Protein AF-A0AA88RPY9-F1 (afdb_monomer)

Mean predicted aligned error: 11.51 Å

Foldseek 3Di:
DCVVVVVPPPPVVVVVVVCCCVPPVVNCPVPPPVPQDPVNVVVVVCVQCVVVDDPPDDPVNSVVVVVVVVVVVVVVVVVQLVVQVVAFDDQPDPPALALVQLSQWFRNVVSVVVSVQQVQLVQKDFPDWDDDDPDIDTDIDHPPDDDDDDCPLADGSPNSNCCCPVVVPSYDPVVSRDLCGTSPDDD

Solvent-accessible surface area (backbone atoms only — not comparable to full-atom values): 11335 Å² total; per-residue (Å²): 104,55,78,78,68,68,44,84,80,38,67,66,58,53,54,52,58,73,46,33,69,78,75,38,68,86,65,39,73,88,52,91,52,88,88,58,47,74,66,55,52,52,50,52,49,40,74,72,48,53,90,73,66,53,98,85,61,51,72,67,57,50,49,54,53,48,54,56,49,55,51,51,52,51,54,49,49,53,51,52,51,51,55,36,71,75,49,66,58,90,68,91,63,78,89,41,41,37,57,59,40,39,34,72,45,30,24,45,72,55,30,53,53,44,51,51,27,45,60,61,16,70,70,48,40,80,77,47,77,49,73,62,88,94,45,76,47,74,43,70,51,68,91,67,72,95,70,85,79,76,87,80,71,60,69,48,26,67,59,44,33,44,37,52,67,78,67,54,43,52,53,71,62,66,95,62,59,50,60,86,51,28,66,82,42,82,128

Secondary structure (DSSP, 8-state):
-TTTTT-TT-HHHHHHHHTHHHH-GGGGTTS--TT--HHHHHHHHHHHHGGG--TT--HHHHHHHHHHHHHHHHHHHHHHHHHHHH-PPPPS-TT-HHHHHHHHHB-HHHHHHHHHHHHHHTT-EEEEEEEETTEEEEEEE-SS--------SS--HHHHHHHHHTS--SS--GGG--GGGBTT---

Structure (mmCIF, N/CA/C/O backbone):
data_AF-A0AA88RPY9-F1
#
_entry.id   AF-A0AA88RPY9-F1
#
loop_
_atom_site.group_PDB
_atom_site.id
_atom_site.type_symbol
_atom_site.label_atom_id
_atom_site.label_alt_id
_atom_site.label_comp_id
_atom_site.label_asym_id
_atom_site.label_entity_id
_atom_site.label_seq_id
_atom_site.pdbx_PDB_ins_code
_atom_site.Cartn_x
_atom_site.Cartn_y
_atom_site.Cartn_z
_atom_site.occupancy
_atom_site.B_iso_or_equiv
_atom_site.auth_seq_id
_atom_site.auth_comp_id
_atom_site.auth_asym_id
_atom_site.auth_atom_id
_atom_site.pdbx_PDB_model_num
ATOM 1 N N . MET A 1 1 ? 1.040 -33.171 31.903 1.00 69.06 1 MET A N 1
ATOM 2 C CA . MET A 1 1 ? 0.715 -31.790 32.342 1.00 69.06 1 MET A CA 1
ATOM 3 C C . MET A 1 1 ? -0.452 -31.702 33.332 1.00 69.06 1 MET A C 1
ATOM 5 O O . MET A 1 1 ? -0.169 -31.391 34.475 1.00 69.06 1 MET A O 1
ATOM 9 N N . ILE A 1 2 ? -1.731 -31.933 32.985 1.00 79.75 2 ILE A N 1
ATOM 10 C CA . ILE A 1 2 ? -2.819 -31.828 33.995 1.00 79.75 2 ILE A CA 1
ATOM 11 C C . ILE A 1 2 ? -2.708 -32.941 35.048 1.00 79.75 2 ILE A C 1
ATOM 13 O O . ILE A 1 2 ? -2.614 -32.634 36.234 1.00 79.75 2 ILE A O 1
ATOM 17 N N . ASP A 1 3 ? -2.600 -34.192 34.604 1.00 80.69 3 ASP A N 1
ATOM 18 C CA . ASP A 1 3 ? -2.483 -35.360 35.493 1.00 80.69 3 ASP A CA 1
ATOM 19 C C . ASP A 1 3 ? -1.131 -35.376 36.229 1.00 80.69 3 ASP A C 1
ATOM 21 O O . ASP A 1 3 ? -1.032 -35.650 37.420 1.00 80.69 3 ASP A O 1
ATOM 25 N N . GLU A 1 4 ? -0.075 -34.983 35.515 1.00 84.25 4 GLU A N 1
ATOM 26 C CA . GLU A 1 4 ? 1.308 -34.921 36.007 1.00 84.25 4 GLU A CA 1
ATOM 27 C C . GLU A 1 4 ? 1.500 -33.926 37.162 1.00 84.25 4 GLU A C 1
ATOM 29 O O . GLU A 1 4 ? 2.254 -34.198 38.092 1.00 84.25 4 GLU A O 1
ATOM 34 N N . TYR A 1 5 ? 0.783 -32.796 37.135 1.00 85.75 5 TYR A N 1
ATOM 35 C CA . TYR A 1 5 ? 0.825 -31.780 38.192 1.00 85.75 5 TYR A CA 1
ATOM 36 C C . TYR A 1 5 ? -0.418 -31.795 39.100 1.00 85.75 5 TYR A C 1
ATOM 38 O O . TYR A 1 5 ? -0.556 -30.910 39.944 1.00 85.75 5 TYR A O 1
ATOM 46 N N . LYS A 1 6 ? -1.316 -32.784 38.960 1.00 84.25 6 LYS A N 1
ATOM 47 C CA . LYS A 1 6 ? -2.564 -32.924 39.742 1.00 84.25 6 LYS A CA 1
ATOM 48 C C . LYS A 1 6 ? -3.435 -31.660 39.727 1.00 84.25 6 LYS A C 1
ATOM 50 O O . LYS A 1 6 ? -3.949 -31.214 40.752 1.00 84.25 6 LYS A O 1
ATOM 55 N N . LEU A 1 7 ? -3.580 -31.055 38.551 1.00 84.56 7 LEU A N 1
ATOM 56 C CA . LEU A 1 7 ? -4.234 -29.753 38.360 1.00 84.56 7 LEU A CA 1
ATOM 57 C C . LEU A 1 7 ? -5.724 -29.846 37.995 1.00 84.56 7 LEU A C 1
ATOM 59 O O . LEU A 1 7 ? -6.340 -28.836 37.663 1.00 84.56 7 LEU A O 1
ATOM 63 N N . GLU A 1 8 ? -6.305 -31.039 38.076 1.00 82.69 8 GLU A N 1
ATOM 64 C CA . GLU A 1 8 ? -7.667 -31.365 37.633 1.00 82.69 8 GLU A CA 1
ATOM 65 C C . GLU A 1 8 ? -8.750 -30.480 38.275 1.00 82.69 8 GLU A C 1
ATOM 67 O O . GLU A 1 8 ? -9.701 -30.081 37.610 1.00 82.69 8 GLU A O 1
ATOM 72 N N . ASN A 1 9 ? -8.560 -30.090 39.541 1.00 85.75 9 ASN A N 1
ATOM 73 C CA . ASN A 1 9 ? -9.503 -29.256 40.299 1.00 85.75 9 ASN A CA 1
ATOM 74 C C . ASN A 1 9 ? -9.076 -27.785 40.409 1.00 85.75 9 ASN A C 1
ATOM 76 O O . ASN A 1 9 ? -9.630 -27.022 41.205 1.00 85.75 9 ASN A O 1
ATOM 80 N N . ASN A 1 10 ? -8.071 -27.356 39.642 1.00 89.75 10 ASN A N 1
ATOM 81 C CA . ASN A 1 10 ? -7.647 -25.967 39.665 1.00 89.75 10 ASN A CA 1
ATOM 82 C C . ASN A 1 10 ? -8.685 -25.091 38.944 1.00 89.75 10 ASN A C 1
ATOM 84 O O . ASN A 1 10 ? -8.818 -25.116 37.719 1.00 89.75 10 ASN A O 1
ATOM 88 N N . SER A 1 11 ? -9.397 -24.273 39.718 1.00 89.25 11 SER A N 1
ATOM 89 C CA . SER A 1 11 ? -10.488 -23.425 39.226 1.00 89.25 11 SER A CA 1
ATOM 90 C C . SER A 1 11 ? -10.065 -22.436 38.135 1.00 89.25 11 SER A C 1
ATOM 92 O O . SER A 1 11 ? -10.875 -22.086 37.277 1.00 89.25 11 SER A O 1
ATOM 94 N N . TRP A 1 12 ? -8.805 -21.992 38.130 1.00 87.88 12 TRP A N 1
ATOM 95 C CA . TRP A 1 12 ? -8.283 -21.105 37.094 1.00 87.88 12 TRP A CA 1
ATOM 96 C C . TRP A 1 12 ? -8.074 -21.849 35.771 1.00 87.88 12 TRP A C 1
ATOM 98 O O . TRP A 1 12 ? -8.478 -21.351 34.721 1.00 87.88 12 TRP A O 1
ATOM 108 N N . ILE A 1 13 ? -7.524 -23.067 35.817 1.00 86.44 13 ILE A N 1
ATOM 109 C CA . ILE A 1 13 ? -7.305 -23.902 34.624 1.00 86.44 13 ILE A CA 1
ATOM 110 C C . ILE A 1 13 ? -8.634 -24.338 34.013 1.00 86.44 13 ILE A C 1
ATOM 112 O O . ILE A 1 13 ? -8.789 -24.271 32.794 1.00 86.44 13 ILE A O 1
ATOM 116 N N . LEU A 1 14 ? -9.612 -24.705 34.843 1.00 88.25 14 LEU A N 1
ATOM 117 C CA . LEU A 1 14 ? -10.955 -25.051 34.380 1.00 88.25 14 LEU A CA 1
ATOM 118 C C . LEU A 1 14 ? -11.614 -23.872 33.647 1.00 88.25 14 LEU A C 1
ATOM 120 O O . LEU A 1 14 ? -12.030 -24.024 32.500 1.00 88.25 14 LEU A O 1
ATOM 124 N N . LYS A 1 15 ? -11.590 -22.663 34.226 1.00 88.75 15 LYS A N 1
ATOM 125 C CA . LYS A 1 15 ? -12.103 -21.443 33.568 1.00 88.75 15 LYS A CA 1
ATOM 126 C C . LYS A 1 15 ? -11.349 -21.092 32.280 1.00 88.75 15 LYS A C 1
ATOM 128 O O . LYS A 1 15 ? -11.940 -20.642 31.292 1.00 88.75 15 LYS A O 1
ATOM 133 N N . LEU A 1 16 ? -10.030 -21.286 32.260 1.00 86.25 16 LEU A N 1
ATOM 134 C CA . LEU A 1 16 ? -9.221 -21.067 31.062 1.00 86.25 16 LEU A CA 1
ATOM 135 C C . LEU A 1 16 ? -9.613 -22.056 29.952 1.00 86.25 16 LEU A C 1
ATOM 137 O O . LEU A 1 16 ? -9.784 -21.655 28.800 1.00 86.25 16 LEU A O 1
ATOM 141 N N . TYR A 1 17 ? -9.822 -23.325 30.302 1.00 85.94 17 TYR A N 1
ATOM 142 C CA . TYR A 1 17 ? -10.252 -24.367 29.376 1.00 85.94 17 TYR A CA 1
ATOM 143 C C . TYR A 1 17 ? -11.687 -24.153 28.872 1.00 85.94 17 TYR A C 1
ATOM 145 O O . TYR A 1 17 ? -11.955 -24.322 27.681 1.00 85.94 17 TYR A O 1
ATOM 153 N N . GLU A 1 18 ? -12.617 -23.719 29.723 1.00 89.44 18 GLU A N 1
ATOM 154 C CA . GLU A 1 18 ? -13.978 -23.332 29.322 1.00 89.44 18 GLU A CA 1
ATOM 155 C C . GLU A 1 18 ? -13.965 -22.208 28.277 1.00 89.44 18 GLU A C 1
ATOM 157 O O . GLU A 1 18 ? -14.718 -22.239 27.305 1.00 89.44 18 GLU A O 1
ATOM 162 N N . SER A 1 19 ? -13.049 -21.247 28.417 1.00 86.81 19 SER A N 1
ATOM 163 C CA . SER A 1 19 ? -12.909 -20.124 27.485 1.00 86.81 19 SER A CA 1
ATOM 164 C C . SER A 1 19 ? -12.065 -20.422 26.238 1.00 86.81 19 SER A C 1
ATOM 166 O O . SER A 1 19 ? -11.853 -19.512 25.434 1.00 86.81 19 SER A O 1
ATOM 168 N N . ARG A 1 20 ? -11.623 -21.673 26.017 1.00 88.44 20 ARG A N 1
ATOM 169 C CA . ARG A 1 20 ? -10.714 -22.064 24.914 1.00 88.44 20 ARG A CA 1
ATOM 170 C C . ARG A 1 20 ? -11.173 -21.633 23.524 1.00 88.44 20 ARG A C 1
ATOM 172 O O . ARG A 1 20 ? -10.336 -21.280 22.702 1.00 88.44 20 ARG A O 1
ATOM 179 N N . LEU A 1 21 ? -12.484 -21.574 23.282 1.00 80.88 21 LEU A N 1
ATOM 180 C CA . LEU A 1 21 ? -13.053 -21.099 22.013 1.00 80.88 21 LEU A CA 1
ATOM 181 C C . LEU A 1 21 ? -12.688 -19.636 21.696 1.00 80.88 21 LEU A C 1
ATOM 183 O O . LEU A 1 21 ? -12.718 -19.233 20.540 1.00 80.88 21 LEU A O 1
ATOM 187 N N . LYS A 1 22 ? -12.344 -18.832 22.710 1.00 78.69 22 LYS A N 1
ATOM 188 C CA . LYS A 1 22 ? -12.042 -17.400 22.562 1.00 78.69 22 LYS A CA 1
ATOM 189 C C . LYS A 1 22 ? -10.572 -17.109 22.260 1.00 78.69 22 LYS A C 1
ATOM 191 O O . LYS A 1 22 ? -10.276 -16.040 21.737 1.00 78.69 22 LYS A O 1
ATOM 196 N N . TRP A 1 23 ? -9.652 -18.004 22.623 1.00 74.75 23 TRP A N 1
ATOM 197 C CA . TRP A 1 23 ? -8.209 -17.719 22.587 1.00 74.75 23 TRP A CA 1
ATOM 198 C C . TRP A 1 23 ? -7.362 -18.797 21.903 1.00 74.75 23 TRP A C 1
ATOM 200 O O . TRP A 1 23 ? -6.258 -18.499 21.448 1.00 74.75 23 TRP A O 1
ATOM 210 N N . CYS A 1 24 ? -7.838 -20.040 21.808 1.00 80.12 24 CYS A N 1
ATOM 211 C CA . CYS A 1 24 ? -7.073 -21.118 21.195 1.00 80.12 24 CYS A CA 1
ATOM 212 C C . CYS A 1 24 ? -7.277 -21.125 19.673 1.00 80.12 24 CYS A C 1
ATOM 214 O O . CYS A 1 24 ? -8.382 -21.318 19.168 1.00 80.12 24 CYS A O 1
ATOM 216 N N . VAL A 1 25 ? -6.169 -20.962 18.945 1.00 73.31 25 VAL A N 1
ATOM 217 C CA . VAL A 1 25 ? -6.135 -20.813 17.478 1.00 73.31 25 VAL A CA 1
ATOM 218 C C . VAL A 1 25 ? -6.762 -22.006 16.744 1.00 73.31 25 VAL A C 1
ATOM 220 O O . VAL A 1 25 ? -7.346 -21.847 15.676 1.00 73.31 25 VAL A O 1
ATOM 223 N N . VAL A 1 26 ? -6.679 -23.212 17.317 1.00 79.62 26 VAL A N 1
ATOM 224 C CA . VAL A 1 26 ? -7.249 -24.431 16.715 1.00 79.62 26 VAL A CA 1
ATOM 225 C C . VAL A 1 26 ? -8.770 -24.335 16.580 1.00 79.62 26 VAL A C 1
ATOM 227 O O . VAL A 1 26 ? -9.312 -24.824 15.592 1.00 79.62 26 VAL A O 1
ATOM 230 N N . PHE A 1 27 ? -9.441 -23.664 17.521 1.00 79.00 27 PHE A N 1
ATOM 231 C CA . PHE A 1 27 ? -10.893 -23.469 17.509 1.00 79.00 27 PHE A CA 1
ATOM 232 C C . PHE A 1 27 ? -11.326 -22.181 16.796 1.00 79.00 27 PHE A C 1
ATOM 234 O O . PHE A 1 27 ? -12.518 -21.958 16.624 1.00 79.00 27 PHE A O 1
ATOM 241 N N . SER A 1 28 ? -10.385 -21.336 16.362 1.00 71.00 28 SER A N 1
ATOM 242 C CA . SER A 1 28 ? -10.676 -20.099 15.627 1.00 71.00 28 SER A CA 1
ATOM 243 C C . SER A 1 28 ? -10.513 -20.245 14.112 1.00 71.00 28 SER A C 1
ATOM 245 O O . SER A 1 28 ? -10.478 -19.234 13.415 1.00 71.00 28 SER A O 1
ATOM 247 N N . LYS A 1 29 ? -10.362 -21.473 13.595 1.00 68.69 29 LYS A N 1
ATOM 248 C CA . LYS A 1 29 ? -10.167 -21.732 12.157 1.00 68.69 29 LYS A CA 1
ATOM 249 C C . LYS A 1 29 ? -11.361 -21.295 11.307 1.00 68.69 29 LYS A C 1
ATOM 251 O O . LYS A 1 29 ? -11.157 -20.831 10.192 1.00 68.69 29 LYS A O 1
ATOM 256 N N . ASP A 1 30 ? -12.565 -21.372 11.866 1.00 73.75 30 ASP A N 1
ATOM 257 C CA . ASP A 1 30 ? -13.802 -20.943 11.202 1.00 73.75 30 ASP A CA 1
ATOM 258 C C . ASP A 1 30 ? -14.102 -19.447 11.420 1.00 73.75 30 ASP A C 1
ATOM 260 O O . ASP A 1 30 ? -15.051 -18.898 10.861 1.00 73.75 30 ASP A O 1
ATOM 264 N N . THR A 1 31 ? -13.276 -18.755 12.212 1.00 67.31 31 THR A N 1
ATOM 265 C CA . THR A 1 31 ? -13.424 -17.326 12.493 1.00 67.31 31 THR A CA 1
ATOM 266 C C . THR A 1 31 ? -12.560 -16.520 11.531 1.00 67.31 31 THR A C 1
ATOM 268 O O . THR A 1 31 ? -11.331 -16.492 11.638 1.00 67.31 31 THR A O 1
ATOM 271 N N . PHE A 1 32 ? -13.198 -15.800 10.606 1.00 67.88 32 PHE A N 1
ATOM 272 C CA . PHE A 1 32 ? -12.497 -14.878 9.715 1.00 67.88 32 PHE A CA 1
ATOM 273 C C . PHE A 1 32 ? -11.824 -13.756 10.522 1.00 67.88 32 PHE A C 1
ATOM 275 O O . PHE A 1 32 ? -12.485 -12.873 11.065 1.00 67.88 32 PHE A O 1
ATOM 282 N N . SER A 1 33 ? -10.493 -13.790 10.599 1.00 63.19 33 SER A N 1
ATOM 283 C CA . SER A 1 33 ? -9.681 -12.789 11.307 1.00 63.19 33 SER A CA 1
ATOM 284 C C . SER A 1 33 ? -8.894 -11.870 10.371 1.00 63.19 33 SER A C 1
ATOM 286 O O . SER A 1 33 ? -8.179 -10.996 10.852 1.00 63.19 33 SER A O 1
ATOM 288 N N . ALA A 1 34 ? -9.034 -12.036 9.048 1.00 60.97 34 ALA A N 1
ATOM 289 C CA . ALA A 1 34 ? -8.303 -11.279 8.026 1.00 60.97 34 ALA A CA 1
ATOM 290 C C . ALA A 1 34 ? -6.771 -11.241 8.250 1.00 60.97 34 ALA A C 1
ATOM 292 O O . ALA A 1 34 ? -6.135 -10.219 7.994 1.00 60.97 34 ALA A O 1
ATOM 293 N N . ASP A 1 35 ? -6.192 -12.330 8.772 1.00 61.19 35 ASP A N 1
ATOM 294 C CA . ASP A 1 35 ? -4.792 -12.436 9.228 1.00 61.19 35 ASP A CA 1
ATOM 295 C C . ASP A 1 35 ? -4.384 -11.437 10.330 1.00 61.19 35 ASP A C 1
ATOM 297 O O . ASP A 1 35 ? -3.201 -11.282 10.643 1.00 61.19 35 ASP A O 1
ATOM 301 N N . ILE A 1 36 ? -5.349 -10.767 10.966 1.00 64.31 36 ILE A N 1
ATOM 302 C CA . ILE A 1 36 ? -5.101 -9.821 12.049 1.00 64.31 36 ILE A CA 1
ATOM 303 C C . ILE A 1 36 ? -4.972 -10.602 13.355 1.00 64.31 36 ILE A C 1
ATOM 305 O O . ILE A 1 36 ? -5.954 -11.056 13.949 1.00 64.31 36 ILE A O 1
ATOM 309 N N . ARG A 1 37 ? -3.738 -10.728 13.845 1.00 64.75 37 ARG A N 1
ATOM 310 C CA . ARG A 1 37 ? -3.463 -11.359 15.144 1.00 64.75 37 ARG A CA 1
ATOM 311 C C . ARG A 1 37 ? -4.037 -10.520 16.290 1.00 64.75 37 ARG A C 1
ATOM 313 O O . ARG A 1 37 ? -4.076 -9.294 16.209 1.00 64.75 37 ARG A O 1
ATOM 320 N N . SER A 1 38 ? -4.416 -11.162 17.399 1.00 65.81 38 SER A N 1
ATOM 321 C CA . SER A 1 38 ? -4.936 -10.469 18.593 1.00 65.81 38 SER A CA 1
ATOM 322 C C . SER A 1 38 ? -4.002 -9.358 19.090 1.00 65.81 38 SER A C 1
ATOM 324 O O . SER A 1 38 ? -4.468 -8.265 19.401 1.00 65.81 38 SER A O 1
ATOM 326 N N . THR A 1 39 ? -2.687 -9.592 19.065 1.00 68.31 39 THR A N 1
ATOM 327 C CA . THR A 1 39 ? -1.674 -8.595 19.440 1.00 68.31 39 THR A CA 1
ATOM 328 C C . THR A 1 39 ? -1.630 -7.414 18.474 1.00 68.31 39 THR A C 1
ATOM 330 O O . THR A 1 39 ? -1.549 -6.276 18.916 1.00 68.31 39 THR A O 1
ATOM 333 N N . GLN A 1 40 ? -1.791 -7.641 17.166 1.00 61.81 40 GLN A N 1
ATOM 334 C CA . GLN A 1 40 ? -1.867 -6.558 16.178 1.00 61.81 40 GLN A CA 1
ATOM 335 C C . GLN A 1 40 ? -3.126 -5.702 16.361 1.00 61.81 40 GLN A C 1
ATOM 337 O O . GLN A 1 40 ? -3.080 -4.497 16.125 1.00 61.81 40 GLN A O 1
ATOM 342 N N . ARG A 1 41 ? -4.245 -6.288 16.820 1.00 65.19 41 ARG A N 1
ATOM 343 C CA . ARG A 1 41 ? -5.462 -5.526 17.151 1.00 65.19 41 ARG A CA 1
ATOM 344 C C . ARG A 1 41 ? -5.221 -4.582 18.325 1.00 65.19 41 ARG A C 1
ATOM 346 O O . ARG A 1 41 ? -5.573 -3.407 18.227 1.00 65.19 41 ARG A O 1
ATOM 353 N N . SER A 1 42 ? -4.619 -5.074 19.411 1.00 70.94 42 SER A N 1
ATOM 354 C CA . SER A 1 42 ? -4.296 -4.233 20.567 1.00 70.94 42 SER A CA 1
ATOM 355 C C . SER A 1 42 ? -3.203 -3.222 20.238 1.00 70.94 42 SER A C 1
ATOM 357 O O . SER A 1 42 ? -3.335 -2.078 20.637 1.00 70.94 42 SER A O 1
ATOM 359 N N . GLU A 1 43 ? -2.183 -3.587 19.457 1.00 74.88 43 GLU A N 1
ATOM 360 C CA . GLU A 1 43 ? -1.124 -2.673 19.006 1.00 74.88 43 GLU A CA 1
ATOM 361 C C . GLU A 1 43 ? -1.674 -1.560 18.114 1.00 74.88 43 GLU A C 1
ATOM 363 O O . GLU A 1 43 ? -1.339 -0.401 18.318 1.00 74.88 43 GLU A O 1
ATOM 368 N N . SER A 1 44 ? -2.545 -1.883 17.154 1.00 72.25 44 SER A N 1
ATOM 369 C CA . SER A 1 44 ? -3.172 -0.884 16.284 1.00 72.25 44 SER A CA 1
ATOM 370 C C . SER A 1 44 ? -4.093 0.040 17.070 1.00 72.25 44 SER A C 1
ATOM 372 O O . SER A 1 44 ? -4.062 1.247 16.860 1.00 72.25 44 SER A O 1
ATOM 374 N N . THR A 1 45 ? -4.915 -0.518 17.962 1.00 71.38 45 THR A N 1
ATOM 375 C CA . THR A 1 45 ? -5.814 0.274 18.811 1.00 71.38 45 THR A CA 1
ATOM 376 C C . THR A 1 45 ? -4.990 1.167 19.733 1.00 71.38 45 THR A C 1
ATOM 378 O O . THR A 1 45 ? -5.200 2.373 19.769 1.00 71.38 45 THR A O 1
ATOM 381 N N . ASN A 1 46 ? -3.977 0.614 20.398 1.00 75.19 46 ASN A N 1
ATOM 382 C CA . ASN A 1 46 ? -3.091 1.388 21.253 1.00 75.19 46 ASN A CA 1
ATOM 383 C C . ASN A 1 46 ? -2.378 2.474 20.444 1.00 75.19 46 ASN A C 1
ATOM 385 O O . ASN A 1 46 ? -2.460 3.627 20.807 1.00 75.19 46 ASN A O 1
ATOM 389 N N . ASN A 1 47 ? -1.808 2.176 19.279 1.00 79.50 47 ASN A N 1
ATOM 390 C CA . ASN A 1 47 ? -1.151 3.183 18.442 1.00 79.50 47 ASN A CA 1
ATOM 391 C C . ASN A 1 47 ? -2.083 4.329 17.996 1.00 79.50 47 ASN A C 1
ATOM 393 O O . ASN A 1 47 ? -1.613 5.432 17.749 1.00 79.50 47 ASN A O 1
ATOM 397 N N . VAL A 1 48 ? -3.391 4.084 17.874 1.00 77.50 48 VAL A N 1
ATOM 398 C CA . VAL A 1 48 ? -4.371 5.135 17.551 1.00 77.50 48 VAL A CA 1
ATOM 399 C C . VAL A 1 48 ? -4.753 5.953 18.788 1.00 77.50 48 VAL A C 1
ATOM 401 O O . VAL A 1 48 ? -4.918 7.164 18.679 1.00 77.50 48 VAL A O 1
ATOM 404 N N . PHE A 1 49 ? -4.903 5.316 19.953 1.00 78.50 49 PHE A N 1
ATOM 405 C CA . PHE A 1 49 ? -5.486 5.933 21.155 1.00 78.50 49 PHE A CA 1
ATOM 406 C C . PHE A 1 49 ? -4.479 6.228 22.281 1.00 78.50 49 PHE A C 1
ATOM 408 O O . PHE A 1 49 ? -4.853 6.828 23.287 1.00 78.50 49 PHE A O 1
ATOM 415 N N . GLN A 1 50 ? -3.211 5.848 22.127 1.00 76.88 50 GLN A N 1
ATOM 416 C CA . GLN A 1 50 ? -2.169 5.971 23.153 1.00 76.88 50 GLN A CA 1
ATOM 417 C C . GLN A 1 50 ? -1.913 7.431 23.528 1.00 76.88 50 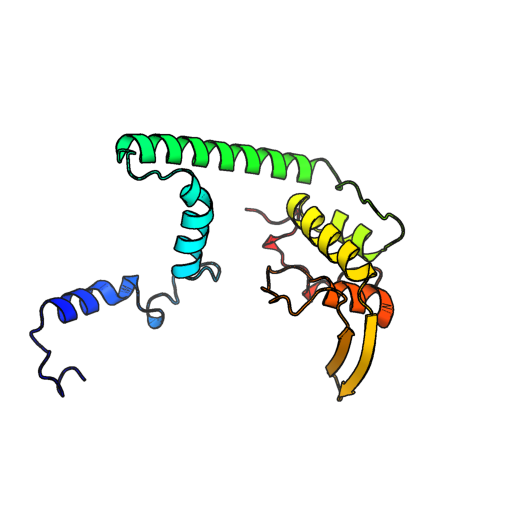GLN A C 1
ATOM 419 O O . GLN A 1 50 ? -1.754 7.725 24.709 1.00 76.88 50 GLN A O 1
ATOM 424 N N . ASP A 1 51 ? -1.976 8.344 22.558 1.00 73.88 51 ASP A N 1
ATOM 425 C CA . ASP A 1 51 ? -1.754 9.777 22.789 1.00 73.88 51 ASP A CA 1
ATOM 426 C C . ASP A 1 51 ? -2.974 10.494 23.395 1.00 73.88 51 ASP A C 1
ATOM 428 O O . ASP A 1 51 ? -2.879 11.651 23.797 1.00 73.88 51 ASP A O 1
ATOM 432 N N . MET A 1 52 ? -4.133 9.828 23.474 1.00 74.62 52 MET A N 1
ATOM 433 C CA . MET A 1 52 ? -5.338 10.394 24.097 1.00 74.62 52 MET A CA 1
ATOM 434 C C . MET A 1 52 ? -5.415 10.113 25.592 1.00 74.62 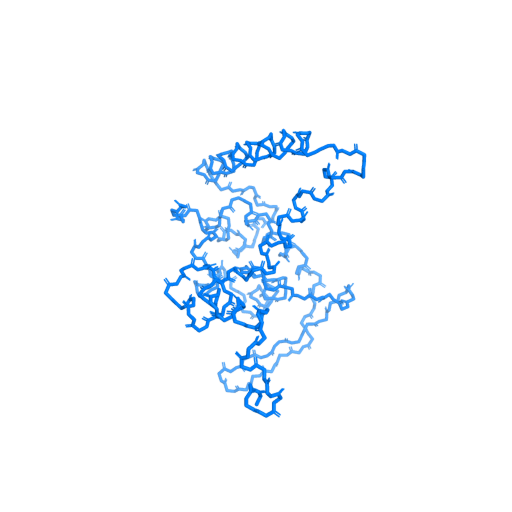52 MET A C 1
ATOM 436 O O . MET A 1 52 ? -6.117 10.816 26.313 1.00 74.62 52 MET A O 1
ATOM 440 N N . ALA A 1 53 ? -4.743 9.063 26.060 1.00 73.50 53 ALA A N 1
ATOM 441 C CA . ALA A 1 53 ? -4.830 8.637 27.442 1.00 73.50 53 ALA A CA 1
ATOM 442 C C . ALA A 1 53 ? -3.794 9.373 28.301 1.00 73.50 53 ALA A C 1
ATOM 444 O O . ALA A 1 53 ? -2.591 9.165 28.153 1.00 73.50 53 ALA A O 1
ATOM 445 N N . CYS A 1 54 ? -4.249 10.191 29.252 1.00 78.75 54 CYS A N 1
ATOM 446 C CA . CYS A 1 54 ? -3.398 10.699 30.327 1.00 78.75 54 CYS A CA 1
ATOM 447 C C . CYS A 1 54 ? -3.822 10.103 31.677 1.00 78.75 54 CYS A C 1
ATOM 449 O O . CYS A 1 54 ? -4.972 9.707 31.865 1.00 78.75 54 CYS A O 1
ATOM 451 N N . LYS A 1 55 ? -2.888 10.035 32.636 1.00 75.81 55 LYS A N 1
ATOM 452 C CA . LYS A 1 55 ? -3.112 9.385 33.943 1.00 75.81 55 LYS A CA 1
ATOM 453 C C . LYS A 1 55 ? -4.240 10.015 34.768 1.00 75.81 55 LYS A C 1
ATOM 455 O O . LYS A 1 55 ? -4.744 9.368 35.676 1.00 75.81 55 LYS A O 1
ATOM 460 N N . THR A 1 56 ? -4.599 11.264 34.481 1.00 85.00 56 THR A N 1
ATOM 461 C CA . THR A 1 56 ? -5.645 12.008 35.194 1.00 85.00 56 THR A CA 1
ATOM 462 C C . THR A 1 56 ? -7.009 11.932 34.511 1.00 85.00 56 THR A C 1
ATOM 464 O O . THR A 1 56 ? -7.960 12.500 35.034 1.00 85.00 56 THR A O 1
ATOM 467 N N . MET A 1 57 ? -7.119 11.265 33.358 1.00 87.75 57 MET A N 1
ATOM 468 C CA . MET A 1 57 ? -8.366 11.190 32.604 1.00 87.75 57 MET A CA 1
ATOM 469 C C . MET A 1 57 ? -9.310 10.132 33.185 1.00 87.75 57 MET A C 1
ATOM 471 O O . MET A 1 57 ? -8.909 9.000 33.463 1.00 87.75 57 MET A O 1
ATOM 475 N N . THR A 1 58 ? -10.582 10.488 33.332 1.00 91.12 58 THR A N 1
ATOM 476 C CA . THR A 1 58 ? -11.642 9.566 33.748 1.00 91.12 58 THR A CA 1
ATOM 477 C C . THR A 1 58 ? -12.069 8.637 32.606 1.00 91.12 58 THR A C 1
ATOM 479 O O . THR A 1 58 ? -11.845 8.908 31.425 1.00 91.12 58 THR A O 1
ATOM 482 N N . LEU A 1 59 ? -12.735 7.527 32.941 1.00 88.69 59 LEU A N 1
ATOM 483 C CA . LEU A 1 59 ? -13.260 6.591 31.936 1.00 88.69 59 LEU A CA 1
ATOM 484 C C . LEU A 1 59 ? -14.324 7.225 31.027 1.00 88.69 59 LEU A C 1
ATOM 486 O O . LEU A 1 59 ? -14.397 6.894 29.845 1.00 88.69 59 LEU A O 1
ATOM 490 N N . THR A 1 60 ? -15.140 8.140 31.551 1.00 91.44 60 THR A N 1
ATOM 491 C CA . THR A 1 60 ? -16.164 8.847 30.769 1.00 91.44 60 THR A CA 1
ATOM 492 C C . THR A 1 60 ? -15.538 9.818 29.774 1.00 91.44 60 THR A C 1
ATOM 494 O O . THR A 1 60 ? -15.955 9.862 28.618 1.00 91.44 60 THR A O 1
ATOM 497 N N . GLU A 1 61 ? -14.492 10.541 30.181 1.00 89.25 61 GLU A N 1
ATOM 498 C CA . GLU A 1 61 ? -13.711 11.397 29.280 1.00 89.25 61 GLU A CA 1
ATOM 499 C C . GLU A 1 61 ? -12.991 10.574 28.206 1.00 89.25 61 GLU A C 1
ATOM 501 O O . GLU A 1 61 ? -13.048 10.930 27.027 1.00 89.25 61 GLU A O 1
ATOM 506 N N . PHE A 1 62 ? -12.392 9.433 28.579 1.00 87.44 62 PHE A N 1
ATOM 507 C CA . PHE A 1 62 ? -11.804 8.497 27.615 1.00 87.44 62 PHE A CA 1
ATOM 508 C C . PHE A 1 62 ? -12.822 8.096 26.548 1.00 87.44 62 PHE A C 1
ATOM 510 O O . PHE A 1 62 ? -12.538 8.190 25.355 1.00 87.44 62 PHE A O 1
ATOM 517 N N . PHE A 1 63 ? -14.009 7.658 26.975 1.00 88.94 63 PHE A N 1
ATOM 518 C CA . PHE A 1 63 ? -15.043 7.171 26.069 1.00 88.94 63 PHE A CA 1
ATOM 519 C C . PHE A 1 63 ? -15.544 8.272 25.127 1.00 88.94 63 PHE A C 1
ATOM 521 O O . PHE A 1 63 ? -15.657 8.049 23.923 1.00 88.94 63 PHE A O 1
ATOM 528 N N . TYR A 1 64 ? -15.745 9.486 25.643 1.00 89.56 64 TYR A N 1
ATOM 529 C CA . TYR A 1 64 ? -16.110 10.643 24.828 1.00 89.56 64 TYR A CA 1
ATOM 530 C C . TYR A 1 64 ? -15.058 10.951 23.748 1.00 89.56 64 TYR A C 1
ATOM 532 O O . TYR A 1 64 ? -15.384 11.137 22.571 1.00 89.56 64 TYR A O 1
ATOM 540 N N . HIS A 1 65 ? -13.773 10.966 24.113 1.00 87.38 65 HIS A N 1
ATOM 541 C CA . HIS A 1 65 ? -12.688 11.179 23.154 1.00 87.38 65 HIS A CA 1
ATOM 542 C C . HIS A 1 65 ? -12.536 10.021 22.166 1.00 87.38 65 HIS A C 1
ATOM 544 O O . HIS A 1 65 ? -12.242 10.257 20.990 1.00 87.38 65 HIS A O 1
ATOM 550 N N . TYR A 1 66 ? -12.764 8.789 22.614 1.00 87.69 66 TYR A N 1
ATOM 551 C CA . TYR A 1 66 ? -12.768 7.605 21.768 1.00 87.69 66 TYR A CA 1
ATOM 552 C C . TYR A 1 66 ? -13.840 7.709 20.679 1.00 87.69 66 TYR A C 1
ATOM 554 O O . TYR A 1 66 ? -13.505 7.618 19.496 1.00 87.69 66 TYR A O 1
ATOM 562 N N . GLU A 1 67 ? -15.099 7.978 21.044 1.00 90.31 67 GLU A N 1
ATOM 563 C CA . GLU A 1 67 ? -16.191 8.129 20.074 1.00 90.31 67 GLU A CA 1
ATOM 564 C C . GLU A 1 67 ? -15.906 9.253 19.079 1.00 90.31 67 GLU A C 1
ATOM 566 O O . GLU A 1 67 ? -16.018 9.061 17.866 1.00 90.31 67 GLU A O 1
ATOM 571 N N . LYS A 1 68 ? -15.449 10.410 19.573 1.00 89.81 68 LYS A N 1
ATOM 572 C CA . LYS A 1 68 ? -15.103 11.549 18.719 1.00 89.81 68 LYS A CA 1
ATOM 573 C C . LYS A 1 68 ? -14.024 11.195 17.695 1.00 89.81 68 LYS A C 1
ATOM 575 O O . LYS A 1 68 ? -14.099 11.639 16.551 1.00 89.81 68 LYS A O 1
ATOM 580 N N . ASN A 1 69 ? -13.016 10.413 18.075 1.00 88.69 69 ASN A N 1
ATOM 581 C CA . ASN A 1 69 ? -11.981 9.983 17.138 1.00 88.69 69 ASN A CA 1
ATOM 582 C C . ASN A 1 69 ? -12.460 8.880 16.195 1.00 88.69 69 ASN A C 1
ATOM 584 O O . ASN A 1 69 ? -12.104 8.915 15.020 1.00 88.69 69 ASN A O 1
ATOM 588 N N . ALA A 1 70 ? -13.317 7.968 16.652 1.00 89.44 70 ALA A N 1
ATOM 589 C CA . ALA A 1 70 ? -13.937 6.973 15.784 1.00 89.44 70 ALA A CA 1
ATOM 590 C C . ALA A 1 70 ? -14.770 7.629 14.667 1.00 89.44 70 ALA A C 1
ATOM 592 O O . ALA A 1 70 ? -14.677 7.210 13.513 1.00 89.44 70 ALA A O 1
ATOM 593 N N . VAL A 1 71 ? -15.527 8.689 14.978 1.00 92.25 71 VAL A N 1
ATOM 594 C CA . VAL A 1 71 ? -16.259 9.483 13.974 1.00 92.25 71 VAL A CA 1
ATOM 595 C C . VAL A 1 71 ? -15.295 10.130 12.982 1.00 92.25 71 VAL A C 1
ATOM 597 O O . VAL A 1 71 ? -15.427 9.903 11.782 1.00 92.25 71 VAL A O 1
ATOM 600 N N . LYS A 1 72 ? -14.263 10.835 13.464 1.00 91.00 72 LYS A N 1
ATOM 601 C CA . LYS A 1 72 ? -13.247 11.452 12.591 1.00 91.00 72 LYS A CA 1
ATOM 602 C C . LYS A 1 72 ? -12.565 10.448 11.662 1.00 91.00 72 LYS A C 1
ATOM 604 O O . LYS A 1 72 ? -12.278 10.764 10.512 1.00 91.00 72 LYS A O 1
ATOM 609 N N . MET A 1 73 ? -12.274 9.241 12.151 1.00 88.38 73 MET A N 1
ATOM 610 C CA . MET A 1 73 ? -11.672 8.182 11.338 1.00 88.38 73 MET A CA 1
ATOM 611 C C . MET A 1 73 ? -12.602 7.746 10.202 1.00 88.38 73 MET A C 1
ATOM 613 O O . MET A 1 73 ? -12.131 7.585 9.080 1.00 88.38 73 MET A O 1
ATOM 617 N N . ARG A 1 74 ? -13.907 7.608 10.473 1.00 90.50 74 ARG A N 1
ATOM 618 C CA . ARG A 1 74 ? -14.916 7.280 9.452 1.00 90.50 74 ARG A CA 1
ATOM 619 C C . ARG A 1 74 ? -15.085 8.405 8.433 1.00 90.50 74 ARG A C 1
ATOM 621 O O . ARG A 1 74 ? -15.136 8.137 7.241 1.00 90.50 74 ARG A O 1
ATOM 628 N N . GLU A 1 75 ? -15.129 9.658 8.878 1.00 93.06 75 GLU A N 1
ATOM 629 C CA . GLU A 1 75 ? -15.203 10.820 7.979 1.00 93.06 75 GLU A CA 1
ATOM 630 C C . GLU A 1 75 ? -13.986 10.885 7.049 1.00 93.06 75 GLU A C 1
ATOM 632 O O . GLU A 1 75 ? -14.133 11.049 5.839 1.00 93.06 75 GLU A O 1
ATOM 637 N N . LYS A 1 76 ? -12.785 10.669 7.598 1.00 89.50 76 LYS A N 1
ATOM 638 C CA . LYS A 1 76 ? -11.544 10.609 6.820 1.00 89.50 76 LYS A CA 1
ATOM 639 C C . LYS A 1 76 ? -11.538 9.463 5.808 1.00 89.50 76 LYS A C 1
ATOM 641 O O . LYS A 1 76 ? -11.013 9.623 4.713 1.00 89.50 76 LYS A O 1
ATOM 646 N N . GLU A 1 77 ? -12.084 8.307 6.175 1.00 86.75 77 GLU A N 1
ATOM 647 C CA . GLU A 1 77 ? -12.234 7.169 5.265 1.00 86.75 77 GLU A CA 1
ATOM 648 C C . GLU A 1 77 ? -13.139 7.520 4.078 1.00 86.75 77 GLU A C 1
ATOM 650 O O . GLU A 1 77 ? -12.759 7.265 2.938 1.00 86.75 77 GLU A O 1
ATOM 655 N N . VAL A 1 78 ? -14.274 8.180 4.331 1.00 88.31 78 VAL A N 1
ATOM 656 C CA . VAL A 1 78 ? -15.187 8.652 3.276 1.00 88.31 78 VAL A CA 1
ATOM 657 C C . VAL A 1 78 ? -14.498 9.658 2.348 1.00 88.31 78 VAL A C 1
ATOM 659 O O . VAL A 1 78 ? -14.648 9.569 1.129 1.00 88.31 78 VAL A O 1
ATOM 662 N N . GLU A 1 79 ? -13.724 10.594 2.899 1.00 89.44 79 GLU A N 1
ATOM 663 C CA . GLU A 1 79 ? -12.945 11.563 2.118 1.00 89.44 79 GLU A CA 1
ATOM 664 C C . GLU A 1 79 ? -11.885 10.870 1.239 1.00 89.44 79 GLU A C 1
ATOM 666 O O . GLU A 1 79 ? -11.821 11.111 0.032 1.00 89.44 79 GLU A O 1
ATOM 671 N N . ASP A 1 80 ? -11.099 9.952 1.813 1.00 86.81 80 ASP A N 1
ATOM 672 C CA . ASP A 1 80 ? -10.067 9.194 1.091 1.00 86.81 80 ASP A CA 1
ATOM 673 C C . ASP A 1 80 ? -10.671 8.319 -0.036 1.00 86.81 80 ASP A C 1
ATOM 675 O O . ASP A 1 80 ? -10.059 8.160 -1.106 1.00 86.81 80 ASP A O 1
ATOM 679 N N . ASP A 1 81 ? -11.860 7.746 0.179 1.00 85.75 81 ASP A N 1
ATOM 680 C CA . ASP A 1 81 ? -12.593 6.958 -0.820 1.00 85.75 81 ASP A CA 1
ATOM 681 C C . ASP A 1 81 ? -13.120 7.846 -1.952 1.00 85.75 81 ASP A C 1
ATOM 683 O O . ASP A 1 81 ? -12.960 7.523 -3.137 1.00 85.75 81 ASP A O 1
ATOM 687 N N . PHE A 1 82 ? -13.677 9.005 -1.605 1.00 86.06 82 PHE A N 1
ATOM 688 C CA . PHE A 1 82 ? -14.147 9.997 -2.563 1.00 86.06 82 PHE A CA 1
ATOM 689 C C . PHE A 1 82 ? -13.018 10.514 -3.466 1.00 86.06 82 PHE A C 1
ATOM 691 O O . PHE A 1 82 ? -13.155 10.528 -4.695 1.00 86.06 82 PHE A O 1
ATOM 698 N N . ASP A 1 83 ? -11.867 10.858 -2.891 1.00 85.31 83 ASP A N 1
ATOM 699 C CA . ASP A 1 83 ? -10.677 11.273 -3.640 1.00 85.31 83 ASP A CA 1
ATOM 700 C C . ASP A 1 83 ? -10.149 10.154 -4.546 1.00 85.31 83 ASP A C 1
ATOM 702 O O . ASP A 1 83 ? -9.764 10.381 -5.703 1.00 85.31 83 ASP A O 1
ATOM 706 N N . SER A 1 84 ? -10.173 8.916 -4.047 1.00 85.69 84 SER A N 1
ATOM 707 C CA . SER A 1 84 ? -9.745 7.743 -4.809 1.00 85.69 84 SER A CA 1
ATOM 708 C C . SER A 1 84 ? -10.643 7.464 -6.016 1.00 85.69 84 SER A C 1
ATOM 710 O O . SER A 1 84 ? -10.121 7.048 -7.062 1.00 85.69 84 SER A O 1
ATOM 712 N N . ALA A 1 85 ? -11.945 7.738 -5.897 1.00 83.62 85 ALA A N 1
ATOM 713 C CA . ALA A 1 85 ? -12.934 7.609 -6.965 1.00 83.62 85 ALA A CA 1
ATOM 714 C C . ALA A 1 85 ? -12.836 8.731 -8.014 1.00 83.62 85 ALA A C 1
ATOM 716 O O . ALA A 1 85 ? -13.021 8.477 -9.204 1.00 83.62 85 ALA A O 1
ATOM 717 N N . ARG A 1 86 ? -12.496 9.960 -7.605 1.00 81.88 86 ARG A N 1
ATOM 718 C CA . ARG A 1 86 ? -12.459 11.136 -8.495 1.00 81.88 86 ARG A CA 1
ATOM 719 C C . ARG A 1 86 ? -11.347 11.124 -9.539 1.00 81.88 86 ARG A C 1
ATOM 721 O O . ARG A 1 86 ? -11.475 11.782 -10.569 1.00 81.88 86 ARG A O 1
ATOM 728 N N . GLY A 1 87 ? -10.249 10.405 -9.313 1.00 82.19 87 GLY A N 1
ATOM 729 C CA . GLY A 1 87 ? -9.175 10.368 -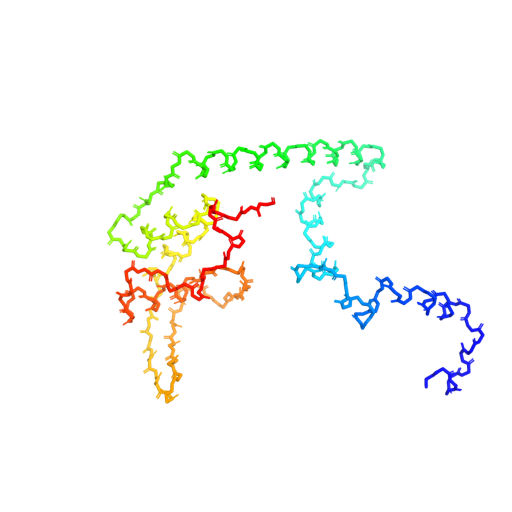10.303 1.00 82.19 87 GLY A CA 1
ATOM 730 C C . GLY A 1 87 ? -7.879 9.713 -9.853 1.00 82.19 87 GLY A C 1
ATOM 731 O O . GLY A 1 87 ? -7.792 9.043 -8.821 1.00 82.19 87 GLY A O 1
ATOM 732 N N . LYS A 1 88 ? -6.834 9.867 -10.675 1.00 82.62 88 LYS A N 1
ATOM 733 C CA . LYS A 1 88 ? -5.486 9.386 -10.346 1.00 82.62 88 LYS A CA 1
ATOM 734 C C . LYS A 1 88 ? -4.784 10.379 -9.412 1.00 82.62 88 LYS A C 1
ATOM 736 O O . LYS A 1 88 ? -4.861 11.582 -9.656 1.00 82.62 88 LYS A O 1
ATOM 741 N N . PRO A 1 89 ? -4.061 9.893 -8.391 1.00 86.75 89 PRO A N 1
ATOM 742 C CA . PRO A 1 89 ? -3.245 10.755 -7.550 1.00 86.75 89 PRO A CA 1
ATOM 743 C C . PRO A 1 89 ? -2.131 11.420 -8.369 1.00 86.75 89 PRO A C 1
ATOM 745 O O . PRO A 1 89 ? -1.669 10.888 -9.385 1.00 86.75 89 PRO A O 1
ATOM 748 N N . LYS A 1 90 ? -1.661 12.581 -7.904 1.00 85.56 90 LYS A N 1
ATOM 749 C CA . LYS A 1 90 ? -0.556 13.305 -8.540 1.00 85.56 90 LYS A CA 1
ATOM 750 C C . LYS A 1 90 ? 0.730 12.475 -8.479 1.00 85.56 90 LYS A C 1
ATOM 752 O O . LYS A 1 90 ? 1.232 12.138 -7.410 1.00 85.56 90 LYS A O 1
ATOM 757 N N . VAL A 1 91 ? 1.301 12.177 -9.642 1.00 86.94 91 VAL A N 1
ATOM 758 C CA . VAL A 1 91 ? 2.582 11.468 -9.741 1.00 86.94 91 VAL A CA 1
ATOM 759 C C . VAL A 1 91 ? 3.722 12.488 -9.752 1.00 86.94 91 VAL A C 1
ATOM 761 O O . VAL A 1 91 ? 3.819 13.288 -10.682 1.00 86.94 91 VAL A O 1
ATOM 764 N N . VAL A 1 92 ? 4.588 12.454 -8.734 1.00 82.38 92 VAL A N 1
ATOM 765 C CA . VAL A 1 92 ? 5.756 13.343 -8.604 1.00 82.38 92 VAL A CA 1
ATOM 766 C C . VAL A 1 92 ? 6.753 13.092 -9.736 1.00 82.38 92 VAL A C 1
ATOM 768 O O . VAL A 1 92 ? 7.266 14.037 -10.327 1.00 82.38 92 VAL A O 1
ATOM 771 N N . VAL A 1 93 ? 6.974 11.824 -10.105 1.00 80.00 93 VAL A N 1
ATOM 772 C CA . VAL A 1 93 ? 7.947 11.443 -11.137 1.00 80.00 93 VAL A CA 1
ATOM 773 C C . VAL A 1 93 ? 7.267 10.718 -12.300 1.00 80.00 93 VAL A C 1
ATOM 775 O O . VAL A 1 93 ? 7.133 9.497 -12.312 1.00 80.00 93 VAL A O 1
ATOM 778 N N . LYS A 1 94 ? 6.828 11.489 -13.301 1.00 78.38 94 LYS A N 1
ATOM 779 C CA . LYS A 1 94 ? 5.986 11.004 -14.416 1.00 78.38 94 LYS A CA 1
ATOM 780 C C . LYS A 1 94 ? 6.676 10.021 -15.374 1.00 78.38 94 LYS A C 1
ATOM 782 O O . LYS A 1 94 ? 5.993 9.308 -16.104 1.00 78.38 94 LYS A O 1
ATOM 787 N N . ARG A 1 95 ? 8.015 9.984 -15.397 1.00 83.19 95 ARG A N 1
ATOM 788 C CA . ARG A 1 95 ? 8.798 9.196 -16.370 1.00 83.19 95 ARG A CA 1
ATOM 789 C C . ARG A 1 95 ? 8.856 7.692 -16.066 1.00 83.19 95 ARG A C 1
ATOM 791 O O . ARG A 1 95 ? 9.289 6.932 -16.925 1.00 83.19 95 ARG A O 1
ATOM 798 N N . TYR A 1 96 ? 8.402 7.244 -14.894 1.00 87.00 96 TYR A N 1
ATOM 799 C CA . TYR A 1 96 ? 8.486 5.835 -14.498 1.00 87.00 96 TYR A CA 1
ATOM 800 C C . TYR A 1 96 ? 7.165 5.089 -14.708 1.00 87.00 96 TYR A C 1
ATOM 802 O O . TYR A 1 96 ? 6.154 5.388 -14.071 1.00 87.00 96 TYR A O 1
ATOM 810 N N . GLY A 1 97 ? 7.193 4.063 -15.569 1.00 90.31 97 GLY A N 1
ATOM 811 C CA . GLY A 1 97 ? 6.028 3.226 -15.878 1.00 90.31 97 GLY A CA 1
ATOM 812 C C . GLY A 1 97 ? 5.417 2.567 -14.638 1.00 90.31 97 GLY A C 1
ATOM 813 O O . GLY A 1 97 ? 4.201 2.611 -14.467 1.00 90.31 97 GLY A O 1
ATOM 814 N N . LEU A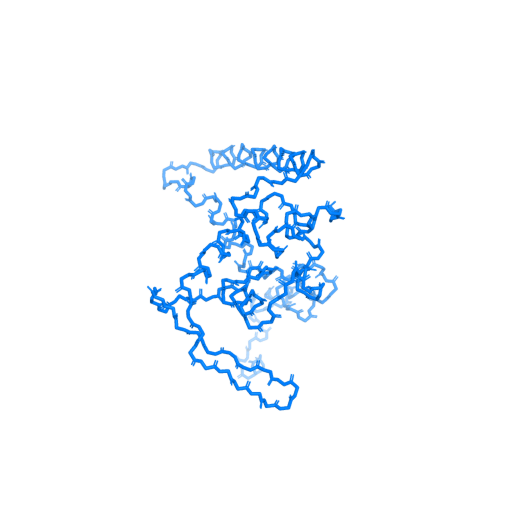 1 98 ? 6.254 2.051 -13.728 1.00 92.6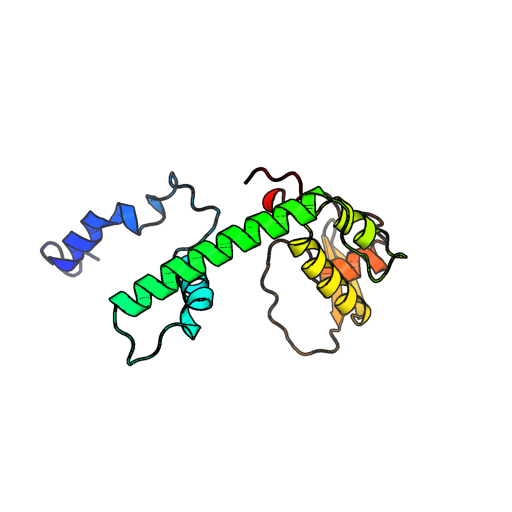2 98 LEU A N 1
ATOM 815 C CA . LEU A 1 98 ? 5.808 1.428 -12.474 1.00 92.62 98 LEU A CA 1
ATOM 816 C C . LEU A 1 98 ? 4.932 2.360 -11.633 1.00 92.62 98 LEU A C 1
ATOM 818 O O . LEU A 1 98 ? 3.872 1.941 -11.174 1.00 92.62 98 LEU A O 1
ATOM 822 N N . LEU A 1 99 ? 5.335 3.626 -11.473 1.00 92.62 99 LEU A N 1
ATOM 823 C CA . LEU A 1 99 ? 4.554 4.620 -10.732 1.00 92.62 99 LEU A CA 1
ATOM 824 C C . LEU A 1 99 ? 3.252 4.982 -11.449 1.00 92.62 99 LEU A C 1
ATOM 826 O O . LEU A 1 99 ? 2.217 5.134 -10.802 1.00 92.62 99 LEU A O 1
ATOM 830 N N . ASN A 1 100 ? 3.282 5.084 -12.777 1.00 92.19 100 ASN A N 1
ATOM 831 C CA . ASN A 1 100 ? 2.079 5.351 -13.566 1.00 92.19 100 ASN A CA 1
ATOM 832 C C . ASN A 1 100 ? 1.076 4.190 -13.485 1.00 92.19 100 ASN A C 1
ATOM 834 O O . ASN A 1 100 ? -0.130 4.419 -13.420 1.00 92.19 100 ASN A O 1
ATOM 838 N N . HIS A 1 101 ? 1.561 2.948 -13.441 1.00 93.19 101 HIS A N 1
ATOM 839 C CA . HIS A 1 101 ? 0.719 1.783 -13.193 1.00 93.19 101 HIS A CA 1
ATOM 840 C C . HIS A 1 101 ? 0.179 1.786 -11.756 1.00 93.19 101 HIS A C 1
ATOM 842 O O . HIS A 1 101 ? -1.026 1.646 -11.552 1.00 93.19 101 HIS A O 1
ATOM 848 N N . ALA A 1 102 ? 1.036 2.028 -10.761 1.00 92.69 102 ALA A N 1
ATOM 849 C CA . ALA A 1 102 ? 0.647 2.100 -9.354 1.00 92.69 102 ALA A CA 1
ATOM 850 C C . ALA A 1 102 ? -0.468 3.131 -9.106 1.00 92.69 102 ALA A C 1
ATOM 852 O O . ALA A 1 102 ? -1.421 2.826 -8.395 1.00 92.69 102 ALA A O 1
ATOM 853 N N . SER A 1 103 ? -0.399 4.315 -9.731 1.00 92.44 103 SER A N 1
ATOM 854 C CA . SER A 1 103 ? -1.417 5.371 -9.581 1.00 92.44 103 SER A CA 1
ATOM 855 C C . SER A 1 103 ? -2.772 5.013 -10.198 1.00 92.44 103 SER A C 1
ATOM 857 O O . SER A 1 103 ? -3.805 5.548 -9.788 1.00 92.44 103 SER A O 1
ATOM 859 N N . SER A 1 104 ? -2.787 4.110 -11.185 1.00 91.12 104 SER A N 1
ATOM 860 C CA . SER A 1 104 ? -4.030 3.591 -11.762 1.00 91.12 104 SER A CA 1
ATOM 861 C C . SER A 1 104 ? -4.667 2.473 -10.942 1.00 91.12 104 SER A C 1
ATOM 863 O O . SER A 1 104 ? -5.883 2.333 -10.980 1.00 91.12 104 SER A O 1
ATOM 865 N N . VAL A 1 105 ? -3.866 1.705 -10.202 1.00 91.62 105 VAL A N 1
ATOM 866 C CA . VAL A 1 105 ? -4.310 0.477 -9.530 1.00 91.62 105 VAL A CA 1
ATOM 867 C C . VAL A 1 105 ? -4.656 0.714 -8.058 1.00 91.62 105 VAL A C 1
ATOM 869 O O . VAL A 1 105 ? -5.695 0.252 -7.585 1.00 91.62 105 VAL A O 1
ATOM 872 N N . TYR A 1 106 ? -3.804 1.434 -7.329 1.00 91.19 106 TYR A N 1
ATOM 873 C CA . TYR A 1 106 ? -3.937 1.618 -5.883 1.00 91.19 106 TYR A CA 1
ATOM 874 C C . TYR A 1 106 ? -4.851 2.788 -5.508 1.00 91.19 106 TYR A C 1
ATOM 876 O O . TYR A 1 106 ? -4.981 3.759 -6.259 1.00 91.19 106 TYR A O 1
ATOM 884 N N . THR A 1 107 ? -5.445 2.719 -4.311 1.00 90.94 107 THR A N 1
ATOM 885 C CA . THR A 1 107 ? -6.077 3.884 -3.664 1.00 90.94 107 THR A CA 1
ATOM 886 C C . THR A 1 107 ? -5.060 5.014 -3.481 1.00 90.94 107 THR A C 1
ATOM 888 O O . THR A 1 107 ? -3.847 4.776 -3.485 1.00 90.94 107 THR A O 1
ATOM 891 N N . HIS A 1 108 ? -5.516 6.261 -3.317 1.00 90.88 108 HIS A N 1
ATOM 892 C CA . HIS A 1 108 ? -4.599 7.404 -3.156 1.00 90.88 108 HIS A CA 1
ATOM 893 C C . HIS A 1 108 ? -3.657 7.219 -1.966 1.00 90.88 108 HIS A C 1
ATOM 895 O O . HIS A 1 108 ? -2.456 7.471 -2.079 1.00 90.88 108 HIS A O 1
ATOM 901 N N . THR A 1 109 ? -4.173 6.718 -0.844 1.00 89.12 109 THR A N 1
ATOM 902 C CA . THR A 1 109 ? -3.389 6.483 0.374 1.00 89.12 109 THR A CA 1
ATOM 903 C C . THR A 1 109 ? -2.291 5.443 0.161 1.00 89.12 109 THR A C 1
ATOM 905 O O . THR A 1 109 ? -1.134 5.714 0.489 1.00 89.12 109 THR A O 1
ATOM 908 N N . ILE A 1 110 ? -2.589 4.310 -0.479 1.00 90.94 110 ILE A N 1
ATOM 909 C CA . ILE A 1 110 ? -1.562 3.298 -0.768 1.00 90.94 110 ILE A CA 1
ATOM 910 C C . ILE A 1 110 ? -0.584 3.784 -1.836 1.00 90.94 110 ILE A C 1
ATOM 912 O O . ILE A 1 110 ? 0.624 3.582 -1.705 1.00 90.94 110 ILE A O 1
ATOM 916 N N . PHE A 1 111 ? -1.065 4.490 -2.861 1.00 92.75 111 PHE A N 1
ATOM 917 C CA . PHE A 1 111 ? -0.188 5.076 -3.867 1.00 92.75 111 PHE A CA 1
ATOM 918 C C . PHE A 1 111 ? 0.837 6.035 -3.251 1.00 92.75 111 PHE A C 1
ATOM 920 O O . PHE A 1 111 ? 2.008 5.959 -3.614 1.00 92.75 111 PHE A O 1
ATOM 927 N N . ARG A 1 112 ? 0.439 6.894 -2.300 1.00 91.69 112 ARG A N 1
ATOM 928 C CA . ARG A 1 112 ? 1.367 7.791 -1.584 1.00 91.69 112 ARG A CA 1
ATOM 929 C C . ARG A 1 112 ? 2.495 7.007 -0.904 1.00 91.69 112 ARG A C 1
ATOM 931 O O . ARG A 1 112 ? 3.660 7.380 -1.027 1.00 91.69 112 ARG A O 1
ATOM 938 N N . MET A 1 113 ? 2.171 5.885 -0.258 1.00 91.44 113 MET A N 1
ATOM 939 C CA . MET A 1 113 ? 3.163 5.019 0.394 1.00 91.44 113 MET A CA 1
ATOM 940 C C . MET A 1 113 ? 4.101 4.347 -0.618 1.00 91.44 113 MET A C 1
ATOM 942 O O . MET A 1 113 ? 5.316 4.366 -0.434 1.00 91.44 113 MET A O 1
ATOM 946 N N . VAL A 1 114 ? 3.562 3.811 -1.717 1.00 92.06 114 VAL A N 1
ATOM 947 C CA . VAL A 1 114 ? 4.364 3.201 -2.793 1.00 92.06 114 VAL A CA 1
ATOM 948 C C . VAL A 1 114 ? 5.249 4.238 -3.484 1.00 92.06 114 VAL A C 1
ATOM 950 O O . VAL A 1 114 ? 6.401 3.953 -3.792 1.00 92.06 114 VAL A O 1
ATOM 953 N N . GLN A 1 115 ? 4.748 5.452 -3.711 1.00 93.31 115 GLN A N 1
ATOM 954 C CA . GLN A 1 115 ? 5.523 6.544 -4.292 1.00 93.31 115 GLN A CA 1
ATOM 955 C C . GLN A 1 115 ? 6.687 6.948 -3.388 1.00 93.31 115 GLN A C 1
ATOM 957 O O . GLN A 1 115 ? 7.791 7.157 -3.885 1.00 93.31 115 GLN A O 1
ATOM 962 N N . HIS A 1 116 ? 6.464 7.013 -2.079 1.00 91.81 116 HIS A N 1
ATOM 963 C CA . HIS A 1 116 ? 7.524 7.272 -1.115 1.00 91.81 116 HIS A CA 1
ATOM 964 C C . HIS A 1 116 ? 8.596 6.168 -1.127 1.00 91.81 116 HIS A C 1
ATOM 966 O O . 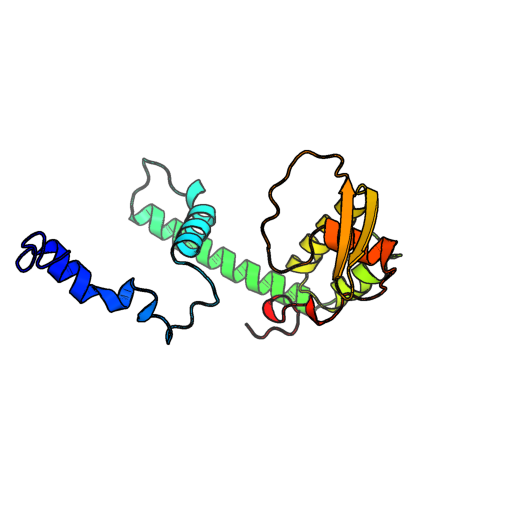HIS A 1 116 ? 9.779 6.472 -1.272 1.00 91.81 116 HIS A O 1
ATOM 972 N N . GLU A 1 117 ? 8.199 4.892 -1.070 1.00 91.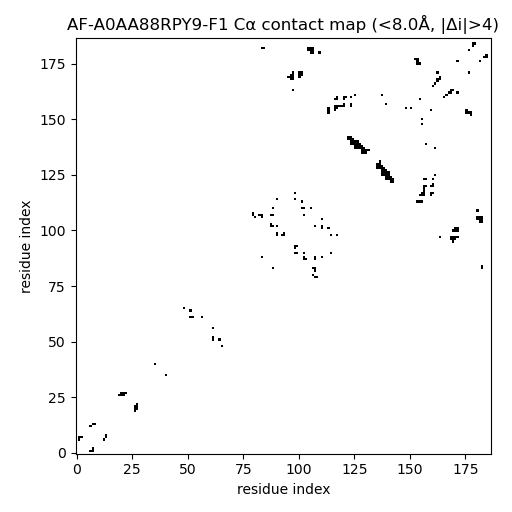94 117 GLU A N 1
ATOM 973 C CA . GLU A 1 117 ? 9.129 3.755 -1.192 1.00 91.94 117 GLU A CA 1
ATOM 974 C C . GLU A 1 117 ? 9.887 3.779 -2.528 1.00 91.94 117 GLU A C 1
ATOM 976 O O . GLU A 1 117 ? 11.085 3.512 -2.575 1.00 91.94 117 GLU A O 1
ATOM 981 N N . PHE A 1 118 ? 9.223 4.150 -3.624 1.00 92.25 118 PHE A N 1
ATOM 982 C CA . PHE A 1 118 ? 9.866 4.269 -4.929 1.00 92.25 118 PHE A CA 1
ATOM 983 C C . PHE A 1 118 ? 10.915 5.382 -4.947 1.00 92.25 118 PHE A C 1
ATOM 985 O O . PHE A 1 118 ? 12.010 5.167 -5.455 1.00 92.25 118 PHE A O 1
ATOM 992 N N . ILE A 1 119 ? 10.617 6.558 -4.393 1.00 91.31 119 ILE A N 1
ATOM 993 C CA . ILE A 1 119 ? 11.584 7.662 -4.319 1.00 91.31 119 ILE A CA 1
ATOM 994 C C . ILE A 1 119 ? 12.799 7.237 -3.489 1.00 91.31 119 ILE A C 1
ATOM 996 O O . ILE A 1 119 ? 13.927 7.426 -3.934 1.00 91.31 119 ILE A O 1
ATOM 1000 N N . GLN A 1 120 ? 12.580 6.579 -2.347 1.00 89.38 120 GLN A N 1
ATOM 1001 C CA . GLN A 1 120 ? 13.669 6.018 -1.541 1.00 89.38 120 GLN A CA 1
ATOM 1002 C C . GLN A 1 120 ? 14.460 4.938 -2.286 1.00 89.38 120 GLN A C 1
ATOM 1004 O O . GLN A 1 120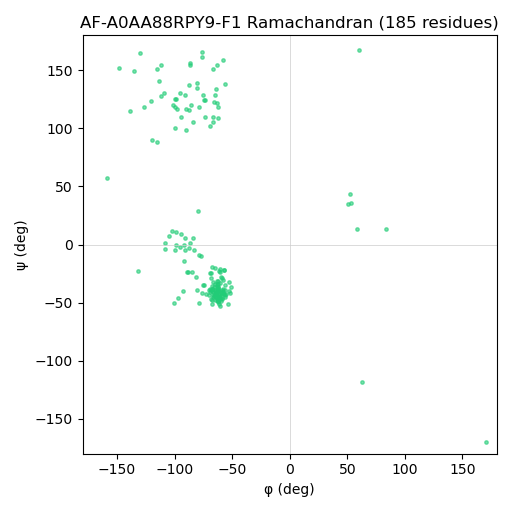 ? 15.657 4.801 -2.078 1.00 89.38 120 GLN A O 1
ATOM 1009 N N . SER A 1 121 ? 13.824 4.186 -3.185 1.00 90.38 121 SER A N 1
ATOM 1010 C CA . SER A 1 121 ? 14.514 3.172 -3.987 1.00 90.38 121 SER A CA 1
ATOM 1011 C C . SER A 1 121 ? 15.555 3.757 -4.943 1.00 90.38 121 SER A C 1
ATOM 1013 O O . SER A 1 121 ? 16.440 3.039 -5.402 1.00 90.38 121 SER A O 1
ATOM 1015 N N . LEU A 1 122 ? 15.462 5.048 -5.277 1.00 89.00 122 LEU A N 1
ATOM 1016 C CA . LEU A 1 122 ? 16.354 5.668 -6.254 1.00 89.00 122 LEU A CA 1
ATOM 1017 C C . LEU A 1 122 ? 17.801 5.764 -5.754 1.00 89.00 122 LEU A C 1
ATOM 1019 O O . LEU A 1 122 ? 18.704 5.676 -6.584 1.00 89.00 122 LEU A O 1
ATOM 1023 N N . SER A 1 123 ? 18.005 5.871 -4.437 1.00 88.69 123 SER A N 1
ATOM 1024 C CA . SER A 1 123 ? 19.320 5.868 -3.776 1.00 88.69 123 SER A CA 1
ATOM 1025 C C . SER A 1 123 ? 19.848 4.464 -3.452 1.00 88.69 123 SER A C 1
ATOM 1027 O O . SER A 1 123 ? 20.899 4.322 -2.844 1.00 88.69 123 SER A O 1
ATOM 1029 N N . GLU A 1 124 ? 19.120 3.403 -3.806 1.00 86.62 124 GLU A N 1
ATOM 1030 C CA . GLU A 1 124 ? 19.546 2.027 -3.536 1.00 86.62 124 GLU A CA 1
ATOM 1031 C C . GLU A 1 124 ? 20.435 1.505 -4.675 1.00 86.62 124 GLU A C 1
ATOM 1033 O O . GLU A 1 124 ? 20.121 1.672 -5.861 1.00 86.62 124 GLU A O 1
ATOM 1038 N N . HIS A 1 125 ? 21.524 0.811 -4.351 1.00 87.56 125 HIS A N 1
ATOM 1039 C CA . HIS A 1 125 ? 22.444 0.265 -5.354 1.00 87.56 125 HIS A CA 1
ATOM 1040 C C . HIS A 1 125 ? 22.389 -1.257 -5.369 1.00 87.56 125 HIS A C 1
ATOM 1042 O O . HIS A 1 125 ? 22.532 -1.895 -4.331 1.00 87.56 125 HIS A O 1
ATOM 1048 N N . VAL A 1 126 ? 22.188 -1.845 -6.549 1.00 88.38 126 VAL A N 1
ATOM 1049 C CA . VAL A 1 126 ? 22.289 -3.299 -6.722 1.00 88.38 126 VAL A CA 1
ATOM 1050 C C . VAL A 1 126 ? 23.772 -3.641 -6.815 1.00 88.38 126 VAL A C 1
ATOM 1052 O O . VAL A 1 126 ? 24.458 -3.132 -7.697 1.00 88.38 126 VAL A O 1
ATOM 1055 N N . VAL A 1 127 ? 24.259 -4.441 -5.870 1.00 88.69 127 VAL A N 1
ATOM 1056 C CA . VAL A 1 127 ? 25.673 -4.829 -5.747 1.00 88.69 127 VAL A CA 1
ATOM 1057 C C . VAL A 1 127 ? 25.942 -6.136 -6.470 1.00 88.69 127 VAL A C 1
ATOM 1059 O O . VAL A 1 127 ? 26.976 -6.276 -7.109 1.00 88.69 127 VAL A O 1
ATOM 1062 N N . ASP A 1 128 ? 25.010 -7.080 -6.364 1.00 87.12 128 ASP A N 1
ATOM 1063 C CA . ASP A 1 128 ? 25.167 -8.407 -6.940 1.00 87.12 128 ASP A CA 1
ATOM 1064 C C . ASP A 1 128 ? 23.817 -8.977 -7.376 1.00 87.12 128 ASP A C 1
ATOM 1066 O O . ASP A 1 128 ? 22.757 -8.627 -6.838 1.00 87.12 128 ASP A O 1
ATOM 1070 N N . THR A 1 129 ? 23.859 -9.839 -8.382 1.00 88.31 129 THR A N 1
ATOM 1071 C CA . THR A 1 129 ? 22.711 -10.564 -8.918 1.00 88.31 129 THR A CA 1
ATOM 1072 C C . THR A 1 129 ? 23.138 -11.994 -9.205 1.00 88.31 129 THR A C 1
ATOM 1074 O O . THR A 1 129 ? 23.943 -12.230 -10.101 1.00 88.31 129 THR A O 1
ATOM 1077 N N . SER A 1 130 ? 22.558 -12.948 -8.480 1.00 88.69 130 SER A N 1
ATOM 1078 C CA . SER A 1 130 ? 22.772 -14.373 -8.718 1.00 88.69 130 SER A CA 1
ATOM 1079 C C . SER A 1 130 ? 21.479 -15.054 -9.155 1.00 88.69 130 SER A C 1
ATOM 1081 O O . SER A 1 130 ? 20.371 -14.627 -8.814 1.00 88.69 130 SER A O 1
ATOM 1083 N N . GLN A 1 131 ? 21.614 -16.118 -9.941 1.00 88.75 131 GLN A N 1
ATOM 1084 C CA . GLN A 1 131 ? 20.491 -16.926 -10.392 1.00 88.75 131 GLN A CA 1
ATOM 1085 C C . GLN A 1 131 ? 20.756 -18.392 -10.056 1.00 88.75 131 GLN A C 1
ATOM 1087 O O . GLN A 1 131 ? 21.715 -18.989 -10.535 1.00 88.75 131 GLN A O 1
ATOM 1092 N N . GLU A 1 132 ? 19.887 -18.963 -9.229 1.00 87.75 132 GLU A N 1
ATOM 1093 C CA . GLU A 1 132 ? 19.903 -20.364 -8.814 1.00 87.75 132 GLU A CA 1
ATOM 1094 C C . GLU A 1 132 ? 18.624 -21.017 -9.362 1.00 87.75 132 GLU A C 1
ATOM 1096 O O . GLU A 1 132 ? 17.557 -20.989 -8.744 1.00 87.75 132 GLU A O 1
ATOM 1101 N N . GLY A 1 133 ? 18.707 -21.534 -10.593 1.00 87.25 133 GLY A N 1
ATOM 1102 C CA . GLY A 1 133 ? 17.561 -22.104 -11.307 1.00 87.25 133 GLY A CA 1
ATOM 1103 C C . GLY A 1 133 ? 16.461 -21.069 -11.578 1.00 87.25 133 GLY A C 1
ATOM 1104 O O . GLY A 1 133 ? 16.677 -20.083 -12.286 1.00 87.25 133 GLY A O 1
ATOM 1105 N N . THR A 1 134 ? 15.270 -21.298 -11.016 1.00 86.19 134 THR A N 1
ATOM 1106 C CA . THR A 1 134 ? 14.109 -20.392 -11.105 1.00 86.19 134 THR A CA 1
ATOM 1107 C C . THR A 1 134 ? 14.139 -19.254 -10.082 1.00 86.19 134 THR A C 1
ATOM 1109 O O . THR A 1 134 ? 13.257 -18.397 -10.101 1.00 86.19 134 THR A O 1
ATOM 1112 N N . ILE A 1 135 ? 15.120 -19.236 -9.174 1.00 85.19 135 ILE A N 1
ATOM 1113 C CA . ILE A 1 135 ? 15.243 -18.220 -8.129 1.00 85.19 135 ILE A CA 1
ATOM 1114 C C . ILE A 1 135 ? 16.310 -17.205 -8.538 1.00 85.19 135 ILE A C 1
ATOM 1116 O O . ILE A 1 135 ? 17.481 -17.541 -8.694 1.00 85.19 135 ILE A O 1
ATOM 1120 N N . SER A 1 136 ? 15.914 -15.940 -8.660 1.00 86.81 136 SER A N 1
ATOM 1121 C CA . SER A 1 136 ? 16.842 -14.816 -8.818 1.00 86.81 136 SER A CA 1
ATOM 1122 C C . SER A 1 136 ? 17.032 -14.109 -7.477 1.00 86.81 136 SER A C 1
ATOM 1124 O O . SER A 1 136 ? 16.059 -13.687 -6.846 1.00 86.81 136 SER A O 1
ATOM 1126 N N . ARG A 1 137 ? 18.284 -13.963 -7.036 1.00 89.31 137 ARG A N 1
ATOM 1127 C CA . ARG A 1 137 ? 18.665 -13.268 -5.803 1.00 89.31 137 ARG A CA 1
ATOM 1128 C C . ARG A 1 137 ? 19.353 -11.953 -6.160 1.00 89.31 137 ARG A C 1
ATOM 1130 O O . ARG A 1 137 ? 20.281 -11.924 -6.959 1.00 89.31 137 ARG A O 1
ATOM 1137 N N . TYR A 1 138 ? 18.905 -10.869 -5.535 1.00 88.25 138 TYR A N 1
ATOM 1138 C CA . TYR A 1 138 ? 19.453 -9.527 -5.732 1.00 88.25 138 TYR A CA 1
ATOM 1139 C C . TYR A 1 138 ? 19.972 -9.000 -4.398 1.00 88.25 138 TYR A C 1
ATOM 1141 O O . TYR A 1 138 ? 19.211 -8.926 -3.431 1.00 88.25 138 TYR A O 1
ATOM 1149 N N . MET A 1 139 ? 21.247 -8.617 -4.340 1.00 85.88 139 MET A N 1
ATOM 1150 C CA . MET A 1 139 ? 21.824 -7.958 -3.170 1.00 85.88 139 MET A CA 1
ATOM 1151 C C . MET A 1 139 ? 21.864 -6.452 -3.390 1.00 85.88 139 MET A C 1
ATOM 1153 O O . MET A 1 139 ? 22.414 -5.971 -4.381 1.00 85.88 139 MET A O 1
ATOM 1157 N N . LEU A 1 140 ? 21.274 -5.706 -2.457 1.00 87.38 140 LEU A N 1
ATOM 1158 C CA . LEU A 1 140 ? 21.239 -4.250 -2.490 1.00 87.38 140 LEU A CA 1
ATOM 1159 C C . LEU A 1 140 ? 22.061 -3.674 -1.339 1.00 87.38 140 LEU A C 1
ATOM 1161 O O . LEU A 1 140 ? 22.014 -4.177 -0.216 1.00 87.38 140 LEU A O 1
ATOM 1165 N N . LYS A 1 141 ? 22.781 -2.591 -1.621 1.00 85.38 141 LYS A N 1
ATOM 1166 C CA . LYS A 1 141 ? 23.431 -1.750 -0.621 1.00 85.38 141 LYS A CA 1
ATOM 1167 C C . LYS A 1 141 ? 22.548 -0.542 -0.345 1.00 85.38 141 LYS A C 1
ATOM 1169 O O . LYS A 1 141 ? 22.343 0.289 -1.229 1.00 85.38 141 LYS A O 1
ATOM 1174 N N . CYS A 1 142 ? 22.083 -0.461 0.897 1.00 78.88 142 CYS A N 1
ATOM 1175 C CA . CYS A 1 142 ? 21.301 0.660 1.399 1.00 78.88 142 CYS A CA 1
ATOM 1176 C C . CYS A 1 142 ? 22.209 1.717 2.019 1.00 78.88 142 CYS A C 1
ATOM 1178 O O . CYS A 1 142 ? 22.976 1.411 2.932 1.00 78.88 142 CYS A O 1
ATOM 1180 N N . GLU A 1 143 ? 22.057 2.976 1.617 1.00 68.94 143 GLU A N 1
ATOM 1181 C CA . GLU A 1 143 ? 22.779 4.110 2.218 1.00 68.94 143 GLU A CA 1
ATOM 1182 C C . GLU A 1 143 ? 22.164 4.597 3.549 1.00 68.94 143 GLU A C 1
ATOM 1184 O O . GLU A 1 143 ? 22.273 5.760 3.918 1.00 68.94 143 GLU A O 1
ATOM 1189 N N . GLY A 1 144 ? 21.509 3.725 4.323 1.00 62.75 144 GLY A N 1
ATOM 1190 C CA . GLY A 1 144 ? 20.733 4.168 5.485 1.00 62.75 144 GLY A CA 1
ATOM 1191 C C . GLY A 1 144 ? 20.469 3.105 6.540 1.00 62.75 144 GLY A C 1
ATOM 1192 O O . GLY A 1 144 ? 19.308 2.868 6.861 1.00 62.75 144 GLY A O 1
ATOM 1193 N N . GLY A 1 145 ? 21.528 2.499 7.088 1.00 58.19 145 GLY A N 1
ATOM 1194 C CA . GLY A 1 145 ? 21.473 1.577 8.233 1.00 58.19 145 GLY A CA 1
ATOM 1195 C C . GLY A 1 145 ? 20.628 0.307 8.022 1.00 58.19 145 GLY A C 1
ATOM 1196 O O . GLY A 1 145 ? 19.854 0.181 7.075 1.00 58.19 145 GLY A O 1
ATOM 1197 N N . LYS A 1 146 ? 20.756 -0.676 8.924 1.00 55.19 146 LYS A N 1
ATOM 1198 C CA . LYS A 1 146 ? 19.854 -1.840 8.941 1.00 55.19 146 LYS A CA 1
ATOM 1199 C C . LYS A 1 146 ? 18.464 -1.375 9.381 1.00 55.19 146 LYS A C 1
ATOM 1201 O O . LYS A 1 146 ? 18.238 -1.157 10.566 1.00 55.19 146 LYS A O 1
ATOM 1206 N N . ARG A 1 147 ? 17.531 -1.211 8.442 1.00 56.84 147 ARG A N 1
ATOM 1207 C CA . ARG A 1 147 ? 16.109 -1.013 8.761 1.00 56.84 147 ARG A CA 1
ATOM 1208 C C . ARG A 1 147 ? 15.388 -2.350 8.708 1.00 56.84 147 ARG A C 1
ATOM 1210 O O . ARG A 1 147 ? 15.499 -3.071 7.721 1.00 56.84 147 ARG A O 1
ATOM 1217 N N . GLU A 1 148 ? 14.624 -2.664 9.746 1.00 54.97 148 GLU A N 1
ATOM 1218 C CA . GLU A 1 148 ? 13.709 -3.800 9.711 1.00 54.97 148 GLU A CA 1
ATOM 1219 C C . GLU A 1 148 ? 12.602 -3.544 8.685 1.00 54.97 148 GLU A C 1
ATOM 1221 O O . GLU A 1 148 ? 11.864 -2.556 8.748 1.00 54.97 148 GLU A O 1
ATOM 1226 N N . HIS A 1 149 ? 12.481 -4.448 7.718 1.00 56.25 149 HIS A N 1
ATOM 1227 C CA . HIS A 1 149 ? 11.437 -4.384 6.709 1.00 56.25 149 HIS A CA 1
ATOM 1228 C C . HIS A 1 149 ? 10.208 -5.143 7.193 1.00 56.25 149 HIS A C 1
ATOM 1230 O O . HIS A 1 149 ? 10.121 -6.361 7.065 1.00 56.25 149 HIS A O 1
ATOM 1236 N N . LYS A 1 150 ? 9.222 -4.414 7.719 1.00 56.56 150 LYS A N 1
ATOM 1237 C CA . LYS A 1 150 ? 7.893 -4.987 7.954 1.00 56.56 150 LYS A CA 1
ATOM 1238 C C . LYS A 1 150 ? 7.167 -5.121 6.616 1.00 56.56 150 LYS A C 1
ATOM 1240 O O . LYS A 1 150 ? 7.017 -4.134 5.893 1.00 56.56 150 LYS A O 1
ATOM 1245 N N . SER A 1 151 ? 6.712 -6.330 6.284 1.00 61.31 151 SER A N 1
ATOM 1246 C CA . SER A 1 151 ? 5.850 -6.553 5.120 1.00 61.31 151 SER A CA 1
ATOM 1247 C C . SER A 1 151 ? 4.506 -5.870 5.361 1.00 61.31 151 SER A C 1
ATOM 1249 O O . SER A 1 151 ? 3.701 -6.326 6.169 1.00 61.31 151 SER A O 1
ATOM 1251 N N . LYS A 1 152 ? 4.274 -4.738 4.690 1.00 68.50 152 LYS A N 1
ATOM 1252 C CA . LYS A 1 152 ? 3.018 -3.975 4.799 1.00 68.50 152 LYS A CA 1
ATOM 1253 C C . LYS A 1 152 ? 1.978 -4.381 3.742 1.00 68.50 152 LYS A C 1
ATOM 1255 O O . LYS A 1 152 ? 0.859 -3.878 3.735 1.00 68.50 152 LYS A O 1
ATOM 1260 N N . GLY A 1 153 ? 2.317 -5.333 2.869 1.00 73.31 153 GLY A N 1
ATOM 1261 C CA . GLY A 1 153 ? 1.449 -5.800 1.783 1.00 73.31 153 GLY A CA 1
ATOM 1262 C C . GLY A 1 153 ? 1.496 -4.945 0.511 1.00 73.31 153 GLY A C 1
ATOM 1263 O O . GLY A 1 153 ? 0.646 -5.114 -0.354 1.00 73.31 153 GLY A O 1
ATOM 1264 N N . TRP A 1 154 ? 2.472 -4.046 0.384 1.00 84.44 154 TRP A N 1
ATOM 1265 C CA . TRP A 1 154 ? 2.870 -3.408 -0.875 1.00 84.44 154 TRP A CA 1
ATOM 1266 C C . TRP A 1 154 ? 4.387 -3.526 -1.047 1.00 84.44 154 TRP A C 1
ATOM 1268 O O . TRP A 1 154 ? 5.108 -3.847 -0.099 1.00 84.44 154 TRP A O 1
ATOM 1278 N N . LEU A 1 155 ? 4.874 -3.287 -2.266 1.00 88.81 155 LEU A N 1
ATOM 1279 C CA . LEU A 1 155 ? 6.290 -3.432 -2.601 1.00 88.81 155 LEU A CA 1
ATOM 1280 C C . LEU A 1 155 ? 7.155 -2.425 -1.830 1.00 88.81 155 LEU A C 1
ATOM 1282 O O . LEU A 1 155 ? 6.891 -1.223 -1.854 1.00 88.81 155 LEU A O 1
ATOM 1286 N N . CYS A 1 156 ? 8.202 -2.922 -1.171 1.00 89.25 156 CYS A N 1
ATOM 1287 C CA . CYS A 1 156 ? 9.204 -2.089 -0.511 1.00 89.25 156 CYS A CA 1
ATOM 1288 C C . CYS A 1 156 ? 10.169 -1.465 -1.528 1.00 89.25 156 CYS A C 1
ATOM 1290 O O . CYS A 1 156 ? 10.282 -1.934 -2.667 1.00 89.25 156 CYS A O 1
ATOM 1292 N N . ARG A 1 157 ? 10.937 -0.461 -1.095 1.00 89.62 157 ARG A N 1
ATOM 1293 C CA . ARG A 1 157 ? 11.949 0.203 -1.926 1.00 89.62 157 ARG A CA 1
ATOM 1294 C C . ARG A 1 157 ? 12.919 -0.763 -2.618 1.00 89.62 157 ARG A C 1
ATOM 1296 O O . ARG A 1 157 ? 13.236 -0.552 -3.781 1.00 89.62 157 ARG A O 1
ATOM 1303 N N . HIS A 1 158 ? 13.324 -1.865 -1.980 1.00 89.06 158 HIS A N 1
ATOM 1304 C CA . HIS A 1 158 ? 14.240 -2.836 -2.597 1.00 89.06 158 HIS A CA 1
ATOM 1305 C C . HIS A 1 158 ? 13.601 -3.576 -3.774 1.00 89.06 158 HIS A C 1
ATOM 1307 O O . HIS A 1 158 ? 14.179 -3.649 -4.856 1.00 89.06 158 HIS A O 1
ATOM 1313 N N . ALA A 1 159 ? 12.379 -4.080 -3.585 1.00 90.38 159 ALA A N 1
ATOM 1314 C CA . ALA A 1 159 ? 11.651 -4.763 -4.647 1.00 90.38 159 ALA A CA 1
ATOM 1315 C C . ALA A 1 159 ? 11.340 -3.802 -5.805 1.00 90.38 159 ALA A C 1
ATOM 1317 O O . ALA A 1 159 ? 11.500 -4.158 -6.970 1.00 90.38 159 ALA A O 1
ATOM 1318 N N . LEU A 1 160 ? 10.969 -2.555 -5.489 1.00 92.31 160 LEU A N 1
ATOM 1319 C CA . LEU A 1 160 ? 10.764 -1.504 -6.487 1.00 92.31 160 LEU A CA 1
ATOM 1320 C C . LEU A 1 160 ? 12.054 -1.178 -7.249 1.00 92.31 160 LEU A C 1
ATOM 1322 O O . LEU A 1 160 ? 11.999 -1.010 -8.467 1.00 92.31 160 LEU A O 1
ATOM 1326 N N . ARG A 1 161 ? 13.212 -1.149 -6.573 1.00 92.81 161 ARG A N 1
ATOM 1327 C CA . ARG A 1 161 ? 14.514 -0.929 -7.215 1.00 92.81 161 ARG A CA 1
ATOM 1328 C C . ARG A 1 161 ? 14.838 -2.030 -8.216 1.00 92.81 161 ARG A C 1
ATOM 1330 O O . ARG A 1 161 ? 15.174 -1.721 -9.357 1.00 92.81 161 ARG A O 1
ATOM 1337 N N . VAL A 1 162 ? 14.696 -3.290 -7.809 1.00 92.19 162 VAL A N 1
ATOM 1338 C CA . VAL A 1 162 ? 14.935 -4.457 -8.673 1.00 92.19 162 VAL A CA 1
ATOM 1339 C C . VAL A 1 162 ? 13.987 -4.446 -9.872 1.00 92.19 162 VAL A C 1
ATOM 1341 O O . VAL A 1 162 ? 14.436 -4.578 -11.011 1.00 92.19 162 VAL A O 1
ATOM 1344 N N . LEU A 1 163 ? 12.690 -4.211 -9.644 1.00 93.12 163 LEU A N 1
ATOM 1345 C CA . LEU A 1 163 ? 11.697 -4.125 -10.718 1.00 93.12 163 LEU A CA 1
ATOM 1346 C C . LEU A 1 163 ? 12.023 -3.004 -11.709 1.00 93.12 163 LEU A C 1
ATOM 1348 O O . LEU A 1 163 ? 11.881 -3.193 -12.914 1.00 93.12 163 LEU A O 1
ATOM 1352 N N . ASN A 1 164 ? 12.471 -1.851 -11.216 1.00 91.38 164 ASN A N 1
ATOM 1353 C CA . ASN A 1 164 ? 12.757 -0.689 -12.047 1.00 91.38 164 ASN A CA 1
ATOM 1354 C C . ASN A 1 164 ? 14.075 -0.814 -12.829 1.00 91.38 164 ASN A C 1
ATOM 1356 O O . ASN A 1 164 ? 14.123 -0.429 -13.993 1.00 91.38 164 ASN A O 1
ATOM 1360 N N . VAL A 1 165 ? 15.142 -1.330 -12.208 1.00 90.44 165 VAL A N 1
ATOM 1361 C CA . VAL A 1 165 ? 16.502 -1.302 -12.780 1.00 90.44 165 VAL A CA 1
ATOM 1362 C C . VAL A 1 165 ? 16.900 -2.628 -13.417 1.00 90.44 165 VAL A C 1
ATOM 1364 O O . VAL A 1 165 ? 17.340 -2.632 -14.565 1.00 90.44 165 VAL A O 1
ATOM 1367 N N . CYS A 1 166 ? 16.734 -3.743 -12.704 1.00 89.31 166 CYS A N 1
ATOM 1368 C CA . CYS A 1 166 ? 17.155 -5.061 -13.186 1.00 89.31 166 CYS A CA 1
ATOM 1369 C C . CYS A 1 166 ? 16.146 -5.619 -14.191 1.00 89.31 166 CYS A C 1
ATOM 1371 O O . CYS A 1 166 ? 16.511 -6.015 -15.292 1.00 89.31 166 CYS A O 1
ATOM 1373 N N . ILE A 1 167 ? 14.864 -5.604 -13.819 1.00 90.12 167 ILE A N 1
ATOM 1374 C CA . ILE A 1 167 ? 13.782 -6.171 -14.637 1.00 90.12 167 ILE A CA 1
ATOM 1375 C C . ILE A 1 167 ? 13.292 -5.154 -15.681 1.00 90.12 167 ILE A C 1
ATOM 1377 O O . ILE A 1 167 ? 12.744 -5.536 -16.711 1.00 90.12 167 ILE A O 1
ATOM 1381 N N . LYS A 1 168 ? 13.495 -3.848 -15.437 1.00 90.31 168 LYS A N 1
ATOM 1382 C CA . LYS A 1 168 ? 12.997 -2.743 -16.283 1.00 90.31 168 LYS A CA 1
ATOM 1383 C C . LYS A 1 168 ? 11.486 -2.834 -16.532 1.00 90.31 168 LYS A C 1
ATOM 1385 O O . LYS A 1 168 ? 10.979 -2.491 -17.604 1.00 90.31 168 LYS A O 1
ATOM 1390 N N . ALA A 1 169 ? 10.752 -3.300 -15.523 1.00 92.44 169 ALA A N 1
ATOM 1391 C CA . ALA A 1 169 ? 9.315 -3.473 -15.585 1.00 92.44 169 ALA A CA 1
ATOM 1392 C C . ALA A 1 169 ? 8.624 -2.115 -15.767 1.00 92.44 169 ALA A C 1
ATOM 1394 O O . ALA A 1 169 ? 8.915 -1.145 -15.069 1.00 92.44 169 ALA A O 1
ATOM 1395 N N . LYS A 1 170 ? 7.661 -2.044 -16.691 1.00 91.50 170 LYS A N 1
ATOM 1396 C CA . LYS A 1 170 ? 6.794 -0.863 -16.860 1.00 91.50 170 LYS A CA 1
ATOM 1397 C C . LYS A 1 170 ? 5.509 -0.949 -16.042 1.00 91.50 170 LYS A C 1
ATOM 1399 O O . LYS A 1 170 ? 4.816 0.050 -15.898 1.00 91.50 170 LYS A O 1
ATOM 1404 N N . ARG A 1 171 ? 5.170 -2.132 -15.534 1.00 94.12 171 ARG A N 1
ATOM 1405 C CA . ARG A 1 171 ? 3.968 -2.403 -14.742 1.00 94.12 171 ARG A CA 1
ATOM 1406 C C . ARG A 1 171 ? 4.351 -3.254 -13.544 1.00 94.12 171 ARG A C 1
ATOM 1408 O O . ARG A 1 171 ? 5.294 -4.034 -13.616 1.00 94.12 171 ARG A O 1
ATOM 1415 N N . ILE A 1 172 ? 3.619 -3.077 -12.452 1.00 92.88 172 ILE A N 1
ATOM 1416 C CA . ILE A 1 172 ? 3.751 -3.934 -11.272 1.00 92.88 172 ILE A CA 1
ATOM 1417 C C . ILE A 1 172 ? 3.104 -5.280 -11.623 1.00 92.88 172 ILE A C 1
ATOM 1419 O O . ILE A 1 172 ? 1.935 -5.257 -12.015 1.00 92.88 172 ILE A O 1
ATOM 1423 N N . PRO A 1 173 ? 3.822 -6.413 -11.503 1.00 91.56 173 PRO A N 1
ATOM 1424 C CA . PRO A 1 173 ? 3.237 -7.732 -11.728 1.00 91.56 173 PRO A CA 1
ATOM 1425 C C . PRO A 1 173 ? 2.022 -7.969 -10.827 1.00 91.56 173 PRO A C 1
ATOM 1427 O O . PRO A 1 173 ? 2.054 -7.633 -9.642 1.00 91.56 173 PRO A O 1
ATOM 1430 N N . GLU A 1 174 ? 0.965 -8.562 -11.379 1.00 89.62 174 GLU A N 1
ATOM 1431 C CA . GLU A 1 174 ? -0.333 -8.703 -10.699 1.00 89.62 174 GLU A CA 1
ATOM 1432 C C . GLU A 1 174 ? -0.245 -9.514 -9.405 1.00 89.62 174 GLU A C 1
ATOM 1434 O O . GLU A 1 174 ? -0.899 -9.172 -8.425 1.00 89.62 174 GLU A O 1
ATOM 1439 N N . GLN A 1 175 ? 0.651 -10.503 -9.349 1.00 87.62 175 GLN A N 1
ATOM 1440 C CA . GLN A 1 175 ? 0.930 -11.295 -8.145 1.00 87.62 175 GLN A CA 1
ATOM 1441 C C . GLN A 1 175 ? 1.373 -10.460 -6.929 1.00 87.62 175 GLN A C 1
ATOM 1443 O O . GLN A 1 175 ? 1.251 -10.909 -5.793 1.00 87.62 175 GLN A O 1
ATOM 1448 N N . TYR A 1 176 ? 1.883 -9.242 -7.148 1.00 87.06 176 TYR A N 1
ATOM 1449 C CA . TYR A 1 176 ? 2.285 -8.319 -6.083 1.00 87.06 176 TYR A CA 1
ATOM 1450 C C . TYR A 1 176 ? 1.230 -7.247 -5.775 1.00 87.06 176 TYR A C 1
ATOM 1452 O O . TYR A 1 176 ? 1.451 -6.405 -4.902 1.00 87.06 176 TYR A O 1
ATOM 1460 N N . VAL A 1 177 ? 0.095 -7.250 -6.478 1.00 88.62 177 VAL A N 1
ATOM 1461 C CA . VAL A 1 177 ? -1.015 -6.318 -6.268 1.00 88.62 177 VAL A CA 1
ATOM 1462 C C . VAL A 1 177 ? -2.088 -7.009 -5.431 1.00 88.62 177 VAL A C 1
ATOM 1464 O O . VAL A 1 177 ? -2.909 -7.771 -5.934 1.00 88.62 177 VAL A O 1
ATOM 1467 N N . LEU A 1 178 ? -2.121 -6.716 -4.131 1.00 85.50 178 LEU A N 1
ATOM 1468 C CA . LEU A 1 178 ? -3.174 -7.244 -3.264 1.00 85.50 178 LEU A CA 1
ATOM 1469 C C . LEU A 1 178 ? -4.492 -6.503 -3.496 1.00 85.50 178 LEU A C 1
ATOM 1471 O O . LEU A 1 178 ? -4.552 -5.277 -3.378 1.00 85.50 178 LEU A O 1
ATOM 1475 N N . LYS A 1 179 ? -5.569 -7.263 -3.731 1.00 85.81 179 LYS A N 1
ATOM 1476 C CA . LYS A 1 179 ? -6.908 -6.735 -4.040 1.00 85.81 179 LYS A CA 1
ATOM 1477 C C . LYS A 1 179 ? -7.379 -5.696 -3.020 1.00 85.81 179 LYS A C 1
ATOM 1479 O O . LYS A 1 179 ? -7.853 -4.646 -3.433 1.00 85.81 179 LYS A O 1
ATOM 1484 N N . ARG A 1 180 ? -7.139 -5.931 -1.720 1.00 83.94 180 ARG A N 1
ATOM 1485 C CA . ARG A 1 180 ? -7.518 -5.038 -0.602 1.00 83.94 180 ARG A CA 1
ATOM 1486 C C . ARG A 1 180 ? -6.966 -3.609 -0.697 1.00 83.94 180 ARG A C 1
ATOM 1488 O O . ARG A 1 180 ? -7.486 -2.708 -0.056 1.00 83.94 180 ARG A O 1
ATOM 1495 N N . TRP A 1 181 ? -5.893 -3.408 -1.459 1.00 86.75 181 TRP A N 1
ATOM 1496 C CA . TRP A 1 181 ? -5.236 -2.110 -1.622 1.00 86.75 181 TRP A CA 1
ATOM 1497 C C . TRP A 1 181 ? -5.629 -1.382 -2.910 1.00 86.75 181 TRP A C 1
ATOM 1499 O O . TRP A 1 181 ? -5.198 -0.251 -3.146 1.00 86.75 181 TRP A O 1
ATOM 1509 N N . THR A 1 182 ? -6.417 -2.032 -3.764 1.00 88.25 182 THR A N 1
ATOM 1510 C CA . THR A 1 182 ? -6.823 -1.490 -5.061 1.00 88.25 182 THR A CA 1
ATOM 1511 C C . THR A 1 182 ? -8.066 -0.618 -4.943 1.00 88.25 182 THR A C 1
ATOM 1513 O O . THR A 1 182 ? -8.882 -0.807 -4.046 1.00 88.25 182 THR A O 1
ATOM 1516 N N . LYS A 1 183 ? -8.254 0.305 -5.892 1.00 84.81 183 LYS A N 1
ATOM 1517 C CA . LYS A 1 183 ? -9.458 1.159 -5.956 1.00 84.81 183 LYS A CA 1
ATOM 1518 C C . LYS A 1 183 ? -10.765 0.379 -6.130 1.00 84.81 183 LYS A C 1
ATOM 1520 O O . LYS A 1 183 ? -11.824 0.894 -5.813 1.00 84.81 183 LYS A O 1
ATOM 1525 N N . GLY A 1 184 ? -10.687 -0.838 -6.673 1.00 74.25 184 GLY A N 1
ATOM 1526 C CA . GLY A 1 184 ? -11.836 -1.718 -6.897 1.00 74.25 184 GLY A CA 1
ATOM 1527 C C . GLY A 1 184 ? -12.130 -2.668 -5.735 1.00 74.25 184 GLY A C 1
ATOM 1528 O O . GLY A 1 184 ? -12.979 -3.549 -5.878 1.00 74.25 184 GLY A O 1
ATOM 1529 N N . ALA A 1 185 ? -11.418 -2.549 -4.610 1.00 75.94 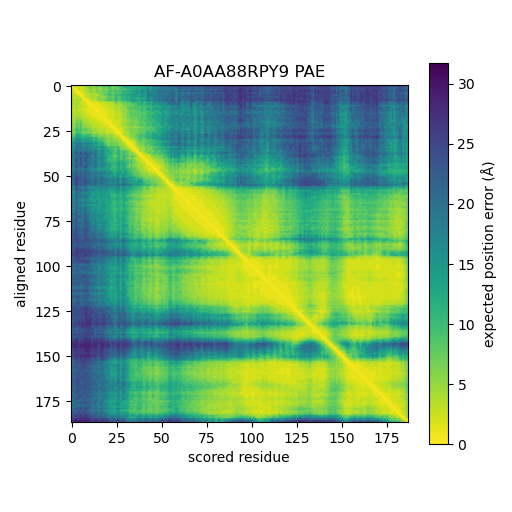185 ALA A N 1
ATOM 1530 C CA . ALA A 1 185 ? -11.769 -3.279 -3.403 1.00 75.94 185 ALA A CA 1
ATOM 1531 C C . ALA A 1 185 ? -13.116 -2.754 -2.892 1.00 75.94 185 ALA A C 1
ATOM 1533 O O . ALA A 1 185 ? -13.188 -1.631 -2.404 1.00 75.94 185 ALA A O 1
ATOM 1534 N N . LYS A 1 186 ? -14.183 -3.554 -2.998 1.00 58.09 186 LYS A N 1
ATOM 1535 C CA . LYS A 1 186 ? -15.364 -3.323 -2.161 1.00 58.09 186 LYS A CA 1
ATOM 1536 C C . LYS A 1 186 ? -14.913 -3.510 -0.709 1.00 58.09 186 LYS A C 1
ATOM 1538 O O . LYS A 1 186 ? -14.390 -4.584 -0.399 1.00 58.09 186 LYS A O 1
ATOM 1543 N N . ARG A 1 187 ? -15.019 -2.456 0.104 1.00 55.66 187 ARG A N 1
ATOM 1544 C CA . ARG A 1 187 ? -14.926 -2.567 1.564 1.00 55.66 187 ARG A CA 1
ATOM 1545 C C . ARG A 1 187 ? -16.215 -3.163 2.106 1.00 55.66 187 ARG A C 1
ATOM 1547 O O . ARG A 1 187 ? -17.280 -2.856 1.523 1.00 55.66 187 ARG A O 1
#

InterPro domains:
  IPR031052 FHY3/FAR1 family [PTHR31669] (1-187)

pLDDT: mean 83.11, std 9.81, range [54.97, 94.12]

Radius of gyration: 23.26 Å; Cα contacts (8 Å, |Δi|>4): 144; chains: 1; bounding box: 42×49×57 Å

Nearest PDB structures (foldseek):
  5umq-assembly1_A  TM=5.928E-01  e=3.579E+00  Streptomyces sp. CB03234

Sequence (187 aa):
MIDEYKLENNSWILKLYESRLKWCVVFSKDTFSADIRSTQRSESTNNVFQDMACKTMTLTEFFYHYEKNAVKMREKEVEDDFDSARGKPKVVVKRYGLLNHASSVYTHTIFRMVQHEFIQSLSEHVVDTSQEGTISRYMLKCEGGKREHKSKGWLCRHALRVLNVCIKAKRIPEQYVLKRWTKGAKR

Organism: NCBI:txid112253